Protein AF-A0A847EKY7-F1 (afdb_monomer_lite)

Sequence (239 aa):
MDIEEIVQKLENCELPEIEIERHRVWLRQALLDTGVLKRQPDVSFPESVRILYANVSDLMSRWLLSRQPVWKMALVGAFTLVVVVIAALMLPKYSTDSVYARAMNIVKNSPEIQAVTGNTTLKDIQVLVDDDNRVILRFTSGLNLFTAEINLESGRVLYVSTCPELTEEERQTAIDIAEADSRIMELFRDGATILRCRGGFDYATNKEIAVMVIEHNHNVWFVYIDLDNNSIPRISKLE

Structure (mmCIF, N/CA/C/O backbone):
data_AF-A0A847EKY7-F1
#
_entry.id   AF-A0A847EKY7-F1
#
loop_
_atom_site.group_PDB
_atom_site.id
_atom_site.type_symbol
_atom_site.label_atom_id
_atom_site.label_alt_id
_atom_site.label_comp_id
_atom_site.label_asym_id
_atom_site.label_entity_id
_atom_site.label_seq_id
_atom_site.pdbx_PDB_ins_code
_atom_site.Cartn_x
_atom_site.Cartn_y
_atom_site.Cartn_z
_atom_site.occupancy
_atom_site.B_iso_or_equiv
_atom_site.auth_seq_id
_atom_site.auth_comp_id
_atom_site.auth_asym_id
_atom_site.auth_atom_id
_atom_site.pdbx_PDB_model_num
ATOM 1 N N . MET A 1 1 ? 42.808 39.742 -14.801 1.00 47.62 1 MET A N 1
ATOM 2 C CA . MET A 1 1 ? 41.626 39.480 -13.963 1.00 47.62 1 MET A CA 1
ATOM 3 C C . MET A 1 1 ? 41.704 38.014 -13.617 1.00 47.62 1 MET A C 1
ATOM 5 O O . MET A 1 1 ? 41.722 37.209 -14.542 1.00 47.62 1 MET A O 1
ATOM 9 N N . ASP A 1 2 ? 41.953 37.718 -12.347 1.00 56.81 2 ASP A N 1
ATOM 10 C CA . ASP A 1 2 ? 42.306 36.376 -11.882 1.00 56.81 2 ASP A CA 1
ATOM 11 C C . ASP A 1 2 ? 41.042 35.523 -11.716 1.00 56.81 2 ASP A C 1
ATOM 13 O O . ASP A 1 2 ? 39.992 36.048 -11.342 1.00 56.81 2 ASP A O 1
ATOM 17 N N . ILE A 1 3 ? 41.108 34.231 -12.039 1.00 52.47 3 ILE A N 1
ATOM 18 C CA . ILE A 1 3 ? 39.915 33.362 -12.111 1.00 52.47 3 ILE A CA 1
ATOM 19 C C . ILE A 1 3 ? 39.259 33.221 -10.729 1.00 52.47 3 ILE A C 1
ATOM 21 O O . ILE A 1 3 ? 38.032 33.209 -10.625 1.00 52.47 3 ILE A O 1
ATOM 25 N N . GLU A 1 4 ? 40.060 33.213 -9.666 1.00 58.69 4 GLU A N 1
ATOM 26 C CA . GLU A 1 4 ? 39.583 33.151 -8.278 1.00 58.69 4 GLU A CA 1
ATOM 27 C C . GLU A 1 4 ? 38.774 34.392 -7.874 1.00 58.69 4 GLU A C 1
ATOM 29 O O . GLU A 1 4 ? 37.774 34.278 -7.167 1.00 58.69 4 GLU A O 1
ATOM 34 N N . GLU A 1 5 ? 39.115 35.567 -8.410 1.00 62.09 5 GLU A N 1
ATOM 35 C CA . GLU A 1 5 ? 38.373 36.804 -8.149 1.00 62.09 5 GLU A CA 1
ATOM 36 C C . GLU A 1 5 ? 36.979 36.789 -8.806 1.00 62.09 5 GLU A C 1
ATOM 38 O O . GLU A 1 5 ? 36.033 37.403 -8.307 1.00 62.09 5 GLU A O 1
ATOM 43 N N . ILE A 1 6 ? 36.836 36.076 -9.929 1.00 58.56 6 ILE A N 1
ATOM 44 C CA . ILE A 1 6 ? 35.569 35.935 -10.661 1.00 58.56 6 ILE A CA 1
ATOM 45 C C . ILE A 1 6 ? 34.641 34.954 -9.938 1.00 58.56 6 ILE A C 1
ATOM 47 O O . ILE A 1 6 ? 33.453 35.237 -9.791 1.00 58.56 6 ILE A O 1
ATOM 51 N N . VAL A 1 7 ? 35.178 33.835 -9.446 1.00 65.50 7 VAL A N 1
ATOM 52 C CA . VAL A 1 7 ? 34.403 32.822 -8.709 1.00 65.50 7 VAL A CA 1
ATOM 53 C C . VAL A 1 7 ? 33.850 33.405 -7.407 1.00 65.50 7 VAL A C 1
ATOM 55 O O . VAL A 1 7 ? 32.657 33.290 -7.138 1.00 65.50 7 VAL A O 1
ATOM 58 N N . GLN A 1 8 ? 34.668 34.151 -6.662 1.00 66.44 8 GLN A N 1
ATOM 59 C CA . GLN A 1 8 ? 34.252 34.736 -5.385 1.00 66.44 8 GLN A CA 1
ATOM 60 C C . GLN A 1 8 ? 33.210 35.865 -5.531 1.00 66.44 8 GLN A C 1
ATOM 62 O O . GLN A 1 8 ? 32.419 36.118 -4.618 1.00 66.44 8 GLN A O 1
ATOM 67 N N . LYS A 1 9 ? 33.182 36.547 -6.685 1.00 65.31 9 LYS A N 1
ATOM 68 C CA . LYS A 1 9 ? 32.148 37.542 -7.022 1.00 65.31 9 LYS A CA 1
ATOM 69 C C . LYS A 1 9 ? 30.831 36.901 -7.466 1.00 65.31 9 LYS A C 1
ATOM 71 O O . LYS A 1 9 ? 29.779 37.496 -7.245 1.00 65.31 9 LYS A O 1
ATOM 76 N N . LEU A 1 10 ? 30.885 35.708 -8.059 1.00 53.25 10 LEU A N 1
ATOM 77 C CA . LEU A 1 10 ? 29.700 34.947 -8.462 1.00 53.25 10 LEU A CA 1
ATOM 78 C C . LEU A 1 10 ? 29.003 34.283 -7.269 1.00 53.25 10 LEU A C 1
ATOM 80 O O . LEU A 1 10 ? 27.779 34.278 -7.228 1.00 53.25 10 LEU A O 1
ATOM 84 N N . GLU A 1 11 ? 29.753 33.788 -6.282 1.00 59.59 11 GLU A N 1
ATOM 85 C CA . GLU A 1 11 ? 29.173 33.148 -5.087 1.00 59.59 11 GLU A CA 1
ATOM 86 C C . GLU A 1 11 ? 28.447 34.127 -4.148 1.00 59.59 11 GLU A C 1
ATOM 88 O O . GLU A 1 11 ? 27.557 33.715 -3.412 1.00 59.59 11 GLU A O 1
ATOM 93 N N . ASN A 1 12 ? 28.781 35.422 -4.188 1.00 67.62 12 ASN A N 1
ATOM 94 C CA . ASN A 1 12 ? 28.187 36.445 -3.316 1.00 67.62 12 ASN A CA 1
ATOM 95 C C . ASN A 1 12 ? 27.050 37.260 -3.966 1.00 67.62 12 ASN A C 1
ATOM 97 O O . ASN A 1 12 ? 26.557 38.206 -3.353 1.00 67.62 12 ASN A O 1
ATOM 101 N N . CYS A 1 13 ? 26.637 36.942 -5.198 1.00 46.66 13 CYS A N 1
ATOM 102 C CA . CYS A 1 13 ? 25.498 37.605 -5.837 1.00 46.66 13 CYS A CA 1
ATOM 103 C C . CYS A 1 13 ? 24.209 36.805 -5.614 1.00 46.66 13 CYS A C 1
ATOM 105 O O . CYS A 1 13 ? 24.027 35.739 -6.198 1.00 46.66 13 CYS A O 1
ATOM 107 N N . GLU A 1 14 ? 23.276 37.351 -4.833 1.00 52.09 14 GLU A N 1
ATOM 108 C CA . GLU A 1 14 ? 21.889 36.878 -4.824 1.00 52.09 14 GLU A CA 1
ATOM 109 C C . GLU A 1 14 ? 21.217 37.276 -6.146 1.00 52.09 14 GLU A C 1
ATOM 111 O O . GLU A 1 14 ? 20.930 38.449 -6.395 1.00 52.09 14 GLU A O 1
ATOM 116 N N . LEU A 1 15 ? 21.012 36.300 -7.032 1.00 56.56 15 LEU A N 1
ATOM 117 C CA . LEU A 1 15 ? 20.357 36.510 -8.322 1.00 56.56 15 LEU A CA 1
ATOM 118 C C . LEU A 1 15 ? 18.830 36.497 -8.146 1.00 56.56 15 LEU A C 1
ATOM 120 O O . LEU A 1 15 ? 18.293 35.510 -7.636 1.00 56.56 15 LEU A O 1
ATOM 124 N N . PRO A 1 16 ? 18.100 37.537 -8.592 1.00 53.56 16 PRO A N 1
ATOM 125 C CA . PRO A 1 16 ? 16.646 37.515 -8.582 1.00 53.56 16 PRO A CA 1
ATOM 126 C C . PRO A 1 16 ? 16.134 36.430 -9.541 1.00 53.56 16 PRO A C 1
ATOM 128 O O . PRO A 1 16 ? 16.557 36.343 -10.693 1.00 53.56 16 PRO A O 1
ATOM 131 N N . GLU A 1 17 ? 15.186 35.621 -9.069 1.00 55.91 17 GLU A N 1
ATOM 132 C CA . GLU A 1 17 ? 14.630 34.419 -9.726 1.00 55.91 17 GLU A CA 1
ATOM 133 C C . GLU A 1 17 ? 14.209 34.643 -11.197 1.00 55.91 17 GLU A C 1
ATOM 135 O O . GLU A 1 17 ? 14.345 33.772 -12.058 1.00 55.91 17 GLU A O 1
ATOM 140 N N . ILE A 1 18 ? 13.808 35.877 -11.508 1.00 53.25 18 ILE A N 1
ATOM 141 C CA . ILE A 1 18 ? 13.347 36.344 -12.819 1.00 53.25 18 ILE A CA 1
ATOM 142 C C . ILE A 1 18 ? 14.477 36.329 -13.875 1.00 53.25 18 ILE A C 1
ATOM 144 O O . ILE A 1 18 ? 14.220 36.180 -15.074 1.00 53.25 18 ILE A O 1
ATOM 148 N N . GLU A 1 19 ? 15.746 36.445 -13.468 1.00 55.78 19 GLU A N 1
ATOM 149 C CA . GLU A 1 19 ? 16.892 36.369 -14.388 1.00 55.78 19 GLU A CA 1
ATOM 150 C C . GLU A 1 19 ? 17.287 34.926 -14.730 1.00 55.78 19 GLU A C 1
ATOM 152 O O . GLU A 1 19 ? 17.727 34.666 -15.856 1.00 55.78 19 GLU A O 1
ATOM 157 N N . ILE A 1 20 ? 17.041 33.968 -13.830 1.00 58.34 20 ILE A N 1
ATOM 158 C CA . ILE A 1 20 ? 17.350 32.543 -14.041 1.00 58.34 20 ILE A CA 1
ATOM 159 C C . ILE A 1 20 ? 16.442 31.950 -15.124 1.00 58.34 20 ILE A C 1
ATOM 161 O O . ILE A 1 20 ? 16.903 31.221 -16.010 1.00 58.34 20 ILE A O 1
ATOM 165 N N . GLU A 1 21 ? 15.157 32.298 -15.116 1.00 55.03 21 GLU A N 1
ATOM 166 C CA . GLU A 1 21 ? 14.214 31.837 -16.139 1.00 55.03 21 GLU A CA 1
ATOM 167 C C . GLU A 1 21 ? 14.496 32.450 -17.506 1.00 55.03 21 GLU A C 1
ATOM 169 O O . GLU A 1 21 ? 14.464 31.750 -18.524 1.00 55.03 21 GLU A O 1
ATOM 174 N N . ARG A 1 22 ? 14.887 33.726 -17.544 1.00 58.84 22 ARG A N 1
ATOM 175 C CA . ARG A 1 22 ? 15.262 34.390 -18.793 1.00 58.84 22 ARG A CA 1
ATOM 176 C C . ARG A 1 22 ? 16.531 33.783 -19.390 1.00 58.84 22 ARG A C 1
ATOM 178 O O . ARG A 1 22 ? 16.583 33.566 -20.601 1.00 58.84 22 ARG A O 1
ATOM 185 N N . HIS A 1 23 ? 17.509 33.430 -18.552 1.00 59.47 23 HIS A N 1
ATOM 186 C CA . HIS A 1 23 ? 18.698 32.692 -18.976 1.00 59.47 23 HIS A CA 1
ATOM 187 C C . HIS A 1 23 ? 18.371 31.279 -19.459 1.00 59.47 23 HIS A C 1
ATOM 189 O O . HIS A 1 23 ? 18.898 30.875 -20.489 1.00 59.47 23 HIS A O 1
ATOM 195 N N . ARG A 1 24 ? 17.456 30.544 -18.814 1.00 61.19 24 ARG A N 1
ATOM 196 C CA . ARG A 1 24 ? 17.028 29.213 -19.291 1.00 61.19 24 ARG A CA 1
ATOM 197 C C . ARG A 1 24 ? 16.350 29.262 -20.659 1.00 61.19 24 ARG A C 1
ATOM 199 O O . ARG A 1 24 ? 16.609 28.393 -21.493 1.00 61.19 24 ARG A O 1
ATOM 206 N N . VAL A 1 25 ? 15.518 30.273 -20.912 1.00 68.19 25 VAL A N 1
ATOM 207 C CA . VAL A 1 25 ? 14.878 30.471 -22.223 1.00 68.19 25 VAL A CA 1
ATOM 208 C C . VAL A 1 25 ? 15.922 30.817 -23.285 1.00 68.19 25 VAL A C 1
ATOM 210 O O . VAL A 1 25 ? 15.918 30.216 -24.357 1.00 68.19 25 VAL A O 1
ATOM 213 N N . TRP A 1 26 ? 16.866 31.710 -22.976 1.00 70.44 26 TRP A N 1
ATOM 214 C CA . TRP A 1 26 ? 17.961 32.050 -23.890 1.00 70.44 26 TRP A CA 1
ATOM 215 C C . TRP A 1 26 ? 18.899 30.871 -24.161 1.00 70.44 26 TRP A C 1
ATOM 217 O O . TRP A 1 26 ? 19.288 30.659 -25.306 1.00 70.44 26 TRP A O 1
ATOM 227 N N . LEU A 1 27 ? 19.204 30.055 -23.149 1.00 62.16 27 LEU A N 1
ATOM 228 C CA . LEU A 1 27 ? 20.041 28.865 -23.299 1.00 62.16 27 LEU A CA 1
ATOM 229 C C . LEU A 1 27 ? 19.343 27.801 -24.156 1.00 62.16 27 LEU A C 1
ATOM 231 O O . LEU A 1 27 ? 19.975 27.213 -25.027 1.00 62.16 27 LEU A O 1
ATOM 235 N N . ARG A 1 28 ? 18.030 27.588 -23.973 1.00 61.88 28 ARG A N 1
ATOM 236 C CA . ARG A 1 28 ? 17.233 26.708 -24.849 1.00 61.88 28 ARG A CA 1
ATOM 237 C C . ARG A 1 28 ? 17.217 27.208 -26.290 1.00 61.88 28 ARG A C 1
ATOM 239 O O . ARG A 1 28 ? 17.399 26.404 -27.199 1.00 61.88 28 ARG A O 1
ATOM 246 N N . GLN A 1 29 ? 17.044 28.511 -26.501 1.00 61.84 29 GLN A N 1
ATOM 247 C CA . GLN A 1 29 ? 17.036 29.095 -27.842 1.00 61.84 29 GLN A CA 1
ATOM 248 C C . GLN A 1 29 ? 18.418 28.987 -28.508 1.00 61.84 29 GLN A C 1
ATOM 250 O O . GLN A 1 29 ? 18.511 28.574 -29.659 1.00 61.84 29 GLN A O 1
ATOM 255 N N . ALA A 1 30 ? 19.498 29.254 -27.767 1.00 63.28 30 ALA A N 1
ATOM 256 C CA . ALA A 1 30 ? 20.870 29.116 -28.250 1.00 63.28 30 ALA A CA 1
ATOM 257 C C . ALA A 1 30 ? 21.248 27.651 -28.537 1.00 63.28 30 ALA A C 1
ATOM 259 O O . ALA A 1 30 ? 21.950 27.373 -29.506 1.00 63.28 30 ALA A O 1
ATOM 260 N 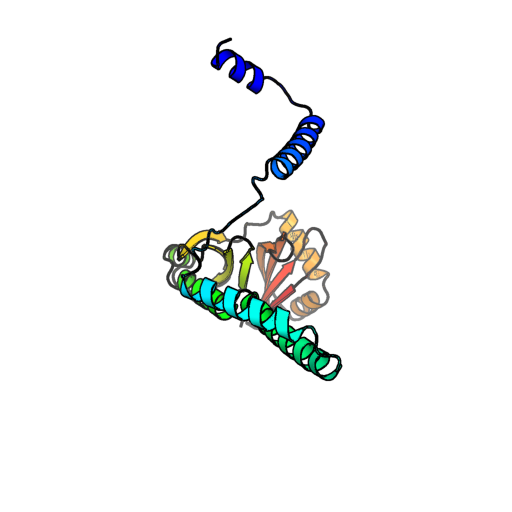N . LEU A 1 31 ? 20.754 26.691 -27.749 1.00 53.44 31 LEU A N 1
ATOM 261 C CA . LEU A 1 31 ? 20.954 25.256 -27.997 1.00 53.44 31 LEU A CA 1
ATOM 262 C C . LEU A 1 31 ? 20.170 24.749 -29.220 1.00 53.44 31 LEU A C 1
ATOM 264 O O . LEU A 1 31 ? 20.633 23.845 -29.917 1.00 53.44 31 LEU A O 1
ATOM 268 N N . LEU A 1 32 ? 19.012 25.347 -29.516 1.00 58.94 32 LEU A N 1
ATOM 269 C CA . LEU A 1 32 ? 18.252 25.075 -30.739 1.00 58.94 32 LEU A CA 1
ATOM 270 C C . LEU A 1 32 ? 18.922 25.690 -31.981 1.00 58.94 32 LEU A C 1
ATOM 272 O O . LEU A 1 32 ? 18.980 25.032 -33.021 1.00 58.94 32 LEU A O 1
ATOM 276 N N . ASP A 1 33 ? 19.491 26.894 -31.863 1.00 58.78 33 ASP A N 1
ATOM 277 C CA . ASP A 1 33 ? 20.166 27.598 -32.966 1.00 58.78 33 ASP A CA 1
ATOM 278 C C . ASP A 1 33 ? 21.576 27.067 -33.270 1.00 58.78 33 ASP A C 1
ATOM 280 O O . ASP A 1 33 ? 21.997 27.054 -34.426 1.00 58.78 33 ASP A O 1
ATOM 284 N N . THR A 1 34 ? 22.303 26.563 -32.268 1.00 56.09 34 THR A N 1
ATOM 285 C CA . THR A 1 34 ? 23.649 25.977 -32.456 1.00 56.09 34 THR A CA 1
ATOM 286 C C . THR A 1 34 ? 23.630 24.616 -33.152 1.00 56.09 34 THR A C 1
ATOM 288 O O . THR A 1 34 ? 24.685 24.054 -33.438 1.00 56.09 34 THR A O 1
ATOM 291 N N . GLY A 1 35 ? 22.448 24.068 -33.458 1.00 44.31 35 GLY A N 1
ATOM 292 C CA . GLY A 1 35 ? 22.326 22.804 -34.179 1.00 44.31 35 GLY A CA 1
ATOM 293 C C . GLY A 1 35 ? 22.827 21.592 -33.391 1.00 44.31 35 GLY A C 1
ATOM 294 O O . GLY A 1 35 ? 22.960 20.522 -33.972 1.00 44.31 35 GLY A O 1
ATOM 295 N N . VAL A 1 36 ? 23.046 21.718 -32.076 1.00 46.56 36 VAL A N 1
ATOM 296 C CA . VAL A 1 36 ? 23.454 20.610 -31.189 1.00 46.56 36 VAL A CA 1
ATOM 297 C C . VAL A 1 36 ? 22.344 19.548 -31.068 1.00 46.56 36 VAL A C 1
ATOM 299 O O . VAL A 1 36 ? 22.619 18.386 -30.792 1.00 46.56 36 VAL A O 1
ATOM 302 N N . LEU A 1 37 ? 21.096 19.903 -31.399 1.00 45.44 37 LEU A N 1
ATOM 303 C CA . LEU A 1 37 ? 19.972 18.972 -31.598 1.00 45.44 37 LEU A CA 1
ATOM 304 C C . LEU A 1 37 ? 19.777 18.525 -33.064 1.00 45.44 37 LEU A C 1
ATOM 306 O O . LEU A 1 37 ? 18.763 17.914 -33.406 1.00 45.44 37 LEU A O 1
ATOM 310 N N . LYS A 1 38 ? 20.734 18.806 -33.957 1.00 36.72 38 LYS A N 1
ATOM 311 C CA . LYS A 1 38 ? 20.670 18.475 -35.386 1.00 36.72 38 LYS A CA 1
ATOM 312 C C . LYS A 1 38 ? 21.731 17.422 -35.749 1.00 36.72 38 LYS A C 1
ATOM 314 O O . LYS A 1 38 ? 22.847 17.765 -36.117 1.00 36.72 38 LYS A O 1
ATOM 319 N N . ARG A 1 39 ? 21.267 16.157 -35.784 1.00 35.53 39 ARG A N 1
ATOM 320 C CA . ARG A 1 39 ? 21.883 14.925 -36.356 1.00 35.53 39 ARG A CA 1
ATOM 321 C C . ARG A 1 39 ? 23.027 14.301 -35.533 1.00 35.53 39 ARG A C 1
ATOM 323 O O . ARG A 1 39 ? 23.844 15.016 -34.991 1.00 35.53 39 ARG A O 1
ATOM 330 N N . GLN A 1 40 ? 23.173 12.976 -35.424 1.00 35.47 40 GLN A N 1
ATOM 331 C CA . GLN A 1 40 ? 22.769 11.857 -36.298 1.00 35.47 40 GLN A CA 1
ATOM 332 C C . GLN A 1 40 ? 23.008 10.518 -35.554 1.00 35.47 40 GLN A C 1
ATOM 334 O O . GLN A 1 40 ? 23.776 10.502 -34.595 1.00 35.47 40 GLN A O 1
ATOM 339 N N . PRO A 1 41 ? 22.573 9.370 -36.097 1.00 30.81 41 PRO A N 1
ATOM 340 C CA . PRO A 1 41 ? 23.503 8.272 -36.274 1.00 30.81 41 PRO A CA 1
ATOM 341 C C . PRO A 1 41 ? 23.946 8.278 -37.732 1.00 30.81 41 PRO A C 1
ATOM 343 O O . PRO A 1 41 ? 23.134 8.156 -38.653 1.00 30.81 41 PRO A O 1
ATOM 346 N N . ASP A 1 42 ? 25.248 8.457 -37.923 1.00 36.28 42 ASP A N 1
ATOM 347 C CA . ASP A 1 42 ? 25.946 8.079 -39.141 1.00 36.28 42 ASP A CA 1
ATOM 348 C C . ASP A 1 42 ? 25.898 6.548 -39.212 1.00 36.28 42 ASP A C 1
ATOM 350 O O . ASP A 1 42 ? 26.758 5.833 -38.702 1.00 36.28 42 ASP A O 1
ATOM 354 N N . VAL A 1 43 ? 24.787 6.027 -39.732 1.00 35.06 43 VAL A N 1
ATOM 355 C CA . VAL A 1 43 ? 24.715 4.628 -40.125 1.00 35.06 43 VAL A CA 1
ATOM 356 C C . VAL A 1 43 ? 25.466 4.574 -41.440 1.00 35.06 43 VAL A C 1
ATOM 358 O O . VAL A 1 43 ? 24.960 5.028 -42.470 1.00 35.06 43 VAL A O 1
ATOM 361 N N . SER A 1 44 ? 26.683 4.040 -41.399 1.00 39.19 44 SER A N 1
ATOM 362 C CA . SER A 1 44 ? 27.367 3.552 -42.585 1.00 39.19 44 SER A CA 1
ATOM 363 C C . SER A 1 44 ? 26.435 2.550 -43.261 1.00 39.19 44 SER A C 1
ATOM 365 O O . SER A 1 44 ? 26.338 1.382 -42.891 1.00 39.19 44 SER A O 1
ATOM 367 N N . PHE A 1 45 ? 25.649 3.038 -44.219 1.00 37.75 45 PHE A N 1
ATOM 368 C CA . PHE A 1 45 ? 24.793 2.180 -45.010 1.00 37.75 45 PHE A CA 1
ATOM 369 C C . PHE A 1 45 ? 25.717 1.210 -45.744 1.00 37.75 45 PHE A C 1
ATOM 371 O O . PHE A 1 45 ? 26.594 1.672 -46.483 1.00 37.75 45 PHE A O 1
ATOM 378 N N . PRO A 1 46 ? 25.558 -0.111 -45.547 1.00 46.66 46 PRO A N 1
ATOM 379 C CA . PRO A 1 46 ? 26.354 -1.069 -46.284 1.00 46.66 46 PRO A CA 1
ATOM 380 C C . PRO A 1 46 ? 26.166 -0.802 -47.779 1.00 46.66 46 PRO A C 1
ATOM 382 O O . PRO A 1 46 ? 25.084 -0.405 -48.219 1.00 46.66 46 PRO A O 1
ATOM 385 N N . GLU A 1 47 ? 27.225 -0.977 -48.564 1.00 48.12 47 GLU A N 1
ATOM 386 C CA . GLU A 1 47 ? 27.274 -0.626 -49.992 1.00 48.12 47 GLU A CA 1
ATOM 387 C C . GLU A 1 47 ? 26.106 -1.251 -50.789 1.00 48.12 47 GLU A C 1
ATOM 389 O O . GLU A 1 47 ? 25.578 -0.656 -51.728 1.00 48.12 47 GLU A O 1
ATOM 394 N N . SER A 1 48 ? 25.587 -2.382 -50.303 1.00 49.28 48 SER A N 1
ATOM 395 C CA . SER A 1 48 ? 24.371 -3.053 -50.771 1.00 49.28 48 SER A CA 1
ATOM 396 C C . SER A 1 48 ? 23.084 -2.213 -50.674 1.00 49.28 48 SER A C 1
ATOM 398 O O . SER A 1 48 ? 22.241 -2.294 -51.567 1.00 49.28 48 SER A O 1
ATOM 400 N N . VAL A 1 49 ? 22.919 -1.366 -49.652 1.00 45.50 49 VAL A N 1
ATOM 401 C CA . VAL A 1 49 ? 21.726 -0.513 -49.465 1.00 45.50 49 VAL A CA 1
ATOM 402 C C . VAL A 1 49 ? 21.782 0.733 -50.354 1.00 45.50 49 VAL A C 1
ATOM 404 O O . VAL A 1 49 ? 20.748 1.185 -50.846 1.00 45.50 49 VAL A O 1
ATOM 407 N N . ARG A 1 50 ? 22.985 1.247 -50.647 1.00 47.31 50 ARG A N 1
ATOM 408 C CA . ARG A 1 50 ? 23.186 2.334 -51.624 1.00 47.31 50 ARG A CA 1
ATOM 409 C C . ARG A 1 50 ? 22.845 1.889 -53.049 1.00 47.31 50 ARG A C 1
ATOM 411 O O . ARG A 1 50 ? 22.193 2.638 -53.774 1.00 47.31 50 ARG A O 1
ATOM 418 N N . ILE A 1 51 ? 23.216 0.661 -53.420 1.00 48.03 51 ILE A N 1
ATOM 419 C CA . ILE A 1 51 ? 22.896 0.070 -54.731 1.00 48.03 51 ILE A CA 1
ATOM 420 C C . ILE A 1 51 ? 21.386 -0.213 -54.853 1.00 48.03 51 ILE A C 1
ATOM 422 O O . ILE A 1 51 ? 20.798 0.009 -55.911 1.00 48.03 51 ILE A O 1
ATOM 426 N N . LEU A 1 52 ? 20.720 -0.606 -53.759 1.00 46.50 52 LEU A N 1
ATOM 427 C CA . LEU A 1 52 ? 19.257 -0.734 -53.710 1.00 46.50 52 LEU A CA 1
ATOM 428 C C . LEU A 1 52 ? 18.545 0.618 -53.879 1.00 46.50 52 LEU A C 1
ATOM 430 O O . LEU A 1 52 ? 17.579 0.703 -54.632 1.00 46.50 52 LEU A O 1
ATOM 434 N N . TYR A 1 53 ? 19.037 1.687 -53.250 1.00 48.03 53 TYR A N 1
ATOM 435 C CA . TYR A 1 53 ? 18.432 3.020 -53.367 1.00 48.03 53 TYR A CA 1
ATOM 436 C C . TYR A 1 53 ? 18.593 3.644 -54.761 1.00 48.03 53 TYR A C 1
ATOM 438 O O . TYR A 1 53 ? 17.659 4.274 -55.257 1.00 48.03 53 TYR A O 1
ATOM 446 N N . ALA A 1 54 ? 19.746 3.453 -55.410 1.00 51.94 54 ALA A N 1
ATOM 447 C CA . ALA A 1 54 ? 19.994 3.966 -56.758 1.00 51.94 54 ALA A CA 1
ATOM 448 C C . ALA A 1 54 ? 19.159 3.234 -57.826 1.00 51.94 54 ALA A C 1
ATOM 450 O O . ALA A 1 54 ? 18.611 3.869 -58.723 1.00 51.94 54 ALA A O 1
ATOM 451 N N . ASN A 1 55 ? 18.986 1.915 -57.692 1.00 51.50 55 ASN A N 1
ATOM 452 C CA . ASN A 1 55 ? 18.167 1.140 -58.628 1.00 51.50 55 ASN A CA 1
ATOM 453 C C . ASN A 1 55 ? 16.663 1.409 -58.462 1.00 51.50 55 ASN A C 1
ATOM 455 O O . ASN A 1 55 ? 15.920 1.363 -59.439 1.00 51.50 55 ASN A O 1
ATOM 459 N N . VAL A 1 56 ? 16.198 1.715 -57.246 1.00 51.44 56 VAL A N 1
ATOM 460 C CA . VAL A 1 56 ? 14.781 2.012 -56.974 1.00 51.44 56 VAL A CA 1
ATOM 461 C C . VAL A 1 56 ? 14.394 3.425 -57.424 1.00 51.44 56 VAL A C 1
ATOM 463 O O . VAL A 1 56 ? 13.281 3.619 -57.915 1.00 51.44 56 VAL A O 1
ATOM 466 N N . SER A 1 57 ? 15.292 4.409 -57.317 1.00 52.91 57 SER A N 1
ATOM 467 C CA . SER A 1 57 ? 15.005 5.778 -57.770 1.00 52.91 57 SER A CA 1
ATOM 468 C C . SER A 1 57 ? 14.966 5.897 -59.298 1.00 52.91 57 SER A C 1
ATOM 470 O O . SER A 1 57 ? 14.100 6.599 -59.825 1.00 52.91 57 SER A O 1
ATOM 472 N N . ASP A 1 58 ? 15.821 5.156 -60.010 1.00 53.22 58 ASP A N 1
ATOM 473 C CA . ASP A 1 58 ? 15.836 5.130 -61.479 1.00 53.22 58 ASP A CA 1
ATOM 474 C C . ASP A 1 58 ? 14.653 4.334 -62.065 1.00 53.22 58 ASP A C 1
ATOM 476 O O . ASP A 1 58 ? 14.089 4.686 -63.104 1.00 53.22 58 ASP A O 1
ATOM 480 N N . LEU A 1 59 ? 14.178 3.310 -61.342 1.00 53.38 59 LEU A N 1
ATOM 481 C CA . LEU A 1 59 ? 12.913 2.648 -61.667 1.00 53.38 59 LEU A CA 1
ATOM 482 C C . LEU A 1 59 ? 11.710 3.566 -61.421 1.00 53.38 59 LEU A C 1
ATOM 484 O O . LEU A 1 59 ? 10.802 3.590 -62.247 1.00 53.38 59 LEU A O 1
ATOM 488 N N . MET A 1 60 ? 11.699 4.348 -60.335 1.00 50.78 60 MET A N 1
ATOM 489 C CA . MET A 1 60 ? 10.595 5.267 -60.032 1.00 50.78 60 MET A CA 1
ATOM 490 C C . MET A 1 60 ? 10.499 6.441 -61.015 1.00 50.78 60 MET A C 1
ATOM 492 O O . MET A 1 60 ? 9.389 6.825 -61.390 1.00 50.78 60 MET A O 1
ATOM 496 N N . SER A 1 61 ? 11.624 6.984 -61.486 1.00 54.62 61 SER A N 1
ATOM 497 C CA . SER A 1 61 ? 11.635 8.118 -62.422 1.00 54.62 61 SER A CA 1
ATOM 498 C C . SER A 1 61 ? 11.068 7.747 -63.802 1.00 54.62 61 SER A C 1
ATOM 500 O O . SER A 1 61 ? 10.320 8.528 -64.392 1.00 54.62 61 SER A O 1
ATOM 502 N N . ARG A 1 62 ? 11.329 6.523 -64.286 1.00 55.66 62 ARG A N 1
ATOM 503 C CA . ARG A 1 62 ? 10.749 5.994 -65.536 1.00 55.66 62 ARG A CA 1
ATOM 504 C C . ARG A 1 62 ? 9.271 5.604 -65.414 1.00 55.66 62 ARG A C 1
ATOM 506 O O . ARG A 1 62 ? 8.556 5.625 -66.414 1.00 55.66 62 ARG A O 1
ATOM 513 N N . TRP A 1 63 ? 8.792 5.272 -64.215 1.00 49.25 63 TRP A N 1
ATOM 514 C CA . TRP A 1 63 ? 7.424 4.778 -63.983 1.00 49.25 63 TRP A CA 1
ATOM 515 C C . TRP A 1 63 ? 6.373 5.885 -63.781 1.00 49.25 63 TRP A C 1
ATOM 517 O O . TRP A 1 63 ? 5.189 5.681 -64.066 1.00 49.25 63 TRP A O 1
ATOM 527 N N . LEU A 1 64 ? 6.801 7.078 -63.353 1.00 49.47 64 LEU A N 1
ATOM 528 C CA . LEU A 1 64 ? 5.941 8.238 -63.061 1.00 49.47 64 LEU A CA 1
ATOM 529 C C . LEU A 1 64 ? 5.301 8.902 -64.299 1.00 49.47 64 LEU A C 1
ATOM 531 O O . LEU A 1 64 ? 4.511 9.834 -64.153 1.00 49.47 64 LEU A O 1
ATOM 535 N N . LEU A 1 65 ? 5.586 8.413 -65.512 1.00 50.88 65 LEU A N 1
ATOM 536 C CA . LEU A 1 65 ? 5.000 8.910 -66.765 1.00 50.88 65 LEU A CA 1
ATOM 537 C C . LEU A 1 65 ? 3.793 8.090 -67.266 1.00 50.88 65 LEU A C 1
ATOM 539 O O . LEU A 1 65 ? 3.227 8.418 -68.311 1.00 50.88 65 LEU A O 1
ATOM 543 N N . SER A 1 66 ? 3.355 7.047 -66.547 1.00 52.34 66 SER A N 1
ATOM 544 C CA . SER A 1 66 ? 2.197 6.241 -66.967 1.00 52.34 66 SER A CA 1
ATOM 545 C C . SER A 1 66 ? 0.858 6.806 -66.455 1.00 52.34 66 SER A C 1
ATOM 547 O O . SER A 1 66 ? 0.660 7.110 -65.280 1.00 52.34 66 SER A O 1
ATOM 549 N N . ARG A 1 67 ? -0.087 6.979 -67.386 1.00 54.06 67 ARG A N 1
ATOM 550 C CA . ARG A 1 67 ? -1.296 7.817 -67.265 1.00 54.06 67 ARG A CA 1
ATOM 551 C C . ARG A 1 67 ? -2.528 7.130 -66.649 1.00 54.06 67 ARG A C 1
ATOM 553 O O . ARG A 1 67 ? -3.616 7.690 -66.745 1.00 54.06 67 ARG A O 1
ATOM 560 N N . GLN A 1 68 ? -2.412 5.937 -66.059 1.00 56.84 68 GLN A N 1
ATOM 561 C CA . GLN A 1 68 ? -3.583 5.195 -65.555 1.00 56.84 68 GLN A CA 1
ATOM 562 C C . GLN A 1 68 ? -3.645 5.125 -64.018 1.00 56.84 68 GLN A C 1
ATOM 564 O O . GLN A 1 68 ? -2.615 4.925 -63.394 1.00 56.84 68 GLN A O 1
ATOM 569 N N . PRO A 1 69 ? -4.825 5.279 -63.380 1.00 55.78 69 PRO A N 1
ATOM 570 C CA . PRO A 1 69 ? -4.958 5.616 -61.953 1.00 55.78 69 PRO A CA 1
ATOM 571 C C . PRO A 1 69 ? -4.972 4.422 -60.980 1.00 55.78 69 PRO A C 1
ATOM 573 O O . PRO A 1 69 ? -5.097 4.622 -59.773 1.00 55.78 69 PRO A O 1
ATOM 576 N N . VAL A 1 70 ? -4.846 3.185 -61.466 1.00 58.19 70 VAL A N 1
ATOM 577 C CA . VAL A 1 70 ? -5.05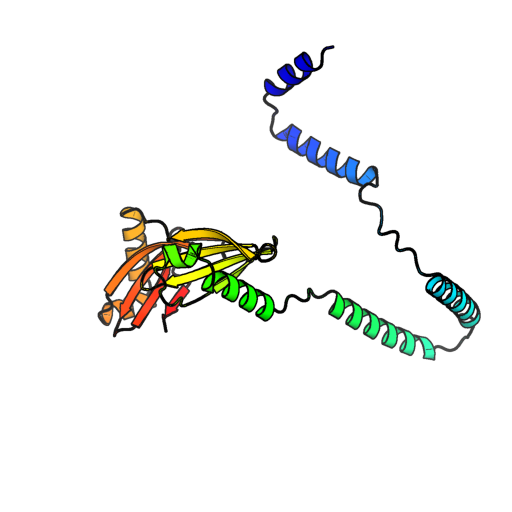7 1.967 -60.656 1.00 58.19 70 VAL A CA 1
ATOM 578 C C . VAL A 1 70 ? -3.946 1.700 -59.628 1.00 58.19 70 VAL A C 1
ATOM 580 O O . VAL A 1 70 ? -4.198 1.097 -58.589 1.00 58.19 70 VAL A O 1
ATOM 583 N N . TRP A 1 71 ? -2.729 2.202 -59.856 1.00 52.81 71 TRP A N 1
ATOM 584 C CA . TRP A 1 71 ? -1.574 1.964 -58.975 1.00 52.81 71 TRP A CA 1
ATOM 585 C C . TRP A 1 71 ? -1.588 2.800 -57.686 1.00 52.81 71 TRP A C 1
ATOM 587 O O . TRP A 1 71 ? -0.949 2.420 -56.704 1.00 52.81 71 TRP A O 1
ATOM 597 N N . LYS A 1 72 ? -2.358 3.897 -57.638 1.00 54.47 72 LYS A N 1
ATOM 598 C CA . LYS A 1 72 ? -2.470 4.737 -56.432 1.00 54.47 72 LYS A CA 1
ATOM 599 C C . LYS A 1 72 ? -3.102 3.980 -55.261 1.00 54.47 72 LYS A C 1
ATOM 601 O O . LYS A 1 72 ? -2.667 4.151 -54.130 1.00 54.47 72 LYS A O 1
ATOM 606 N N . MET A 1 73 ? -4.064 3.095 -55.534 1.00 56.91 73 MET A N 1
ATOM 607 C CA . MET A 1 73 ? -4.711 2.281 -54.495 1.00 56.91 73 MET A CA 1
ATOM 608 C C . MET A 1 73 ? -3.764 1.215 -53.925 1.00 56.91 73 MET A C 1
ATOM 610 O O . MET A 1 73 ? -3.757 0.981 -52.719 1.00 56.91 73 MET A O 1
ATOM 614 N N . ALA A 1 74 ? -2.914 0.619 -54.767 1.00 60.41 74 ALA A N 1
ATOM 615 C CA . ALA A 1 74 ? -1.930 -0.372 -54.331 1.00 60.41 74 ALA A CA 1
ATOM 616 C C . ALA A 1 74 ? -0.815 0.252 -53.471 1.00 60.41 74 ALA A C 1
ATOM 618 O O . ALA A 1 74 ? -0.417 -0.328 -52.462 1.00 60.41 74 ALA A O 1
ATOM 619 N N . LEU A 1 75 ? -0.351 1.458 -53.827 1.00 60.81 75 LEU A N 1
ATOM 620 C CA . LEU A 1 75 ? 0.646 2.187 -53.036 1.00 60.81 75 LEU A CA 1
ATOM 621 C C . LEU A 1 75 ? 0.117 2.600 -51.664 1.00 60.81 75 LEU A C 1
ATOM 623 O O . LEU A 1 75 ? 0.839 2.454 -50.684 1.00 60.81 75 LEU A O 1
ATOM 627 N N . VAL A 1 76 ? -1.133 3.070 -51.577 1.00 63.00 76 VAL A N 1
ATOM 628 C CA . VAL A 1 76 ? -1.744 3.429 -50.288 1.00 63.00 76 VAL A CA 1
ATOM 629 C C . VAL A 1 76 ? -1.845 2.199 -49.384 1.00 63.00 76 VAL A C 1
ATOM 631 O O . VAL A 1 76 ? -1.423 2.269 -48.235 1.00 63.00 76 VAL A O 1
ATOM 634 N N . GLY A 1 77 ? -2.287 1.051 -49.914 1.00 62.38 77 GLY A N 1
ATOM 635 C CA . GLY A 1 77 ? -2.353 -0.198 -49.147 1.00 62.38 77 GLY A CA 1
ATOM 636 C C . GLY A 1 77 ? -0.990 -0.672 -48.627 1.00 62.38 77 GLY A C 1
ATOM 637 O O . GLY A 1 77 ? -0.870 -1.049 -47.461 1.00 62.38 77 GLY A O 1
ATOM 638 N N . ALA A 1 78 ? 0.056 -0.597 -49.456 1.00 67.94 78 ALA A N 1
ATOM 639 C CA . ALA A 1 78 ? 1.412 -0.963 -49.046 1.00 67.94 78 ALA A CA 1
ATOM 640 C C . ALA A 1 78 ? 1.974 -0.008 -47.977 1.00 67.94 78 ALA A C 1
ATOM 642 O O . ALA A 1 78 ? 2.598 -0.457 -47.015 1.00 67.94 78 ALA A O 1
ATOM 643 N N . PHE A 1 79 ? 1.714 1.298 -48.102 1.00 68.69 79 PHE A N 1
ATOM 644 C CA . PHE A 1 79 ? 2.182 2.292 -47.136 1.00 68.69 79 PHE A CA 1
ATOM 645 C C . PHE A 1 79 ? 1.522 2.116 -45.764 1.00 68.69 79 PHE A C 1
ATOM 647 O O . PHE A 1 79 ? 2.205 2.192 -44.745 1.00 68.69 79 PHE A O 1
ATOM 654 N N . THR A 1 80 ? 0.220 1.814 -45.718 1.00 67.38 80 THR A N 1
ATOM 655 C CA . THR A 1 80 ? -0.483 1.536 -44.456 1.00 67.38 80 THR A CA 1
ATOM 656 C C . THR A 1 80 ? 0.116 0.330 -43.734 1.00 67.38 80 THR A C 1
ATOM 658 O O . THR A 1 80 ? 0.331 0.385 -42.527 1.00 67.38 80 THR A O 1
ATOM 661 N N . LEU A 1 81 ? 0.458 -0.735 -44.463 1.00 65.75 81 LEU A N 1
ATOM 662 C CA . LEU A 1 81 ? 1.039 -1.950 -43.886 1.00 65.75 81 LEU A CA 1
ATOM 663 C C . LEU A 1 81 ? 2.440 -1.690 -43.308 1.00 65.75 81 LEU A C 1
ATOM 665 O O . LEU A 1 81 ? 2.752 -2.138 -42.208 1.00 65.75 81 LEU A O 1
ATOM 669 N N . VAL A 1 82 ? 3.254 -0.887 -43.999 1.00 75.62 82 VAL A N 1
ATOM 670 C CA . VAL A 1 82 ? 4.574 -0.457 -43.511 1.00 75.62 82 VAL A CA 1
ATOM 671 C C . VAL A 1 82 ? 4.452 0.420 -42.263 1.00 75.62 82 VAL A C 1
ATOM 673 O O . VAL A 1 82 ? 5.185 0.200 -41.303 1.00 75.62 82 VAL A O 1
ATOM 676 N N . VAL A 1 83 ? 3.507 1.364 -42.226 1.00 71.88 83 VAL A N 1
ATOM 677 C CA . VAL A 1 83 ? 3.269 2.204 -41.039 1.00 71.88 83 VAL A CA 1
ATOM 678 C C . VAL A 1 83 ? 2.797 1.366 -39.850 1.00 71.88 83 VAL A C 1
ATOM 680 O O . VAL A 1 83 ? 3.281 1.587 -38.747 1.00 71.88 83 VAL A O 1
ATOM 683 N N . VAL A 1 84 ? 1.931 0.367 -40.056 1.00 69.00 84 VAL A N 1
ATOM 684 C CA . VAL A 1 84 ? 1.494 -0.552 -38.988 1.00 69.00 84 VAL A CA 1
ATOM 685 C C . VAL A 1 84 ? 2.661 -1.389 -38.461 1.00 69.00 84 VAL A C 1
ATOM 687 O O . VAL A 1 84 ? 2.791 -1.547 -37.252 1.00 69.00 84 VAL A O 1
ATOM 690 N N . VAL A 1 85 ? 3.544 -1.882 -39.333 1.00 69.31 85 VAL A N 1
ATOM 691 C CA . VAL A 1 85 ? 4.727 -2.654 -38.917 1.00 69.31 85 VAL A CA 1
ATOM 692 C C . VAL A 1 85 ? 5.740 -1.772 -38.184 1.00 69.31 85 VAL A C 1
ATOM 694 O O . VAL A 1 85 ? 6.253 -2.178 -37.146 1.00 69.31 85 VAL A O 1
ATOM 697 N N . ILE A 1 86 ? 5.999 -0.551 -38.662 1.00 67.00 86 ILE A N 1
ATOM 698 C CA . ILE A 1 86 ? 6.882 0.403 -37.975 1.00 67.00 86 ILE A CA 1
ATOM 699 C C . ILE A 1 86 ? 6.275 0.814 -36.629 1.00 67.00 86 ILE A C 1
ATOM 701 O O . ILE A 1 86 ? 6.986 0.821 -35.632 1.00 67.00 86 ILE A O 1
ATOM 705 N N . ALA A 1 87 ? 4.971 1.089 -36.564 1.00 59.81 87 ALA A N 1
ATOM 706 C CA . ALA A 1 87 ? 4.282 1.400 -35.314 1.00 59.81 87 ALA A CA 1
ATOM 707 C C . ALA A 1 87 ? 4.333 0.221 -34.330 1.00 59.81 87 ALA A C 1
ATOM 709 O O . ALA A 1 87 ? 4.650 0.422 -33.164 1.00 59.81 87 ALA A O 1
ATOM 710 N N . ALA A 1 88 ? 4.122 -1.014 -34.798 1.00 55.53 88 ALA A N 1
ATOM 711 C CA . ALA A 1 88 ? 4.244 -2.217 -33.974 1.00 55.53 88 ALA A CA 1
ATOM 712 C C . ALA A 1 88 ? 5.680 -2.460 -33.475 1.00 55.53 88 ALA A C 1
ATOM 714 O O . ALA A 1 88 ? 5.867 -2.998 -32.388 1.00 55.53 88 ALA A O 1
ATOM 715 N N . LEU A 1 89 ? 6.694 -2.055 -34.244 1.00 55.31 89 LEU A N 1
ATOM 716 C CA . LEU A 1 89 ? 8.104 -2.121 -33.845 1.00 55.31 89 LEU A CA 1
ATOM 717 C C . LEU A 1 89 ? 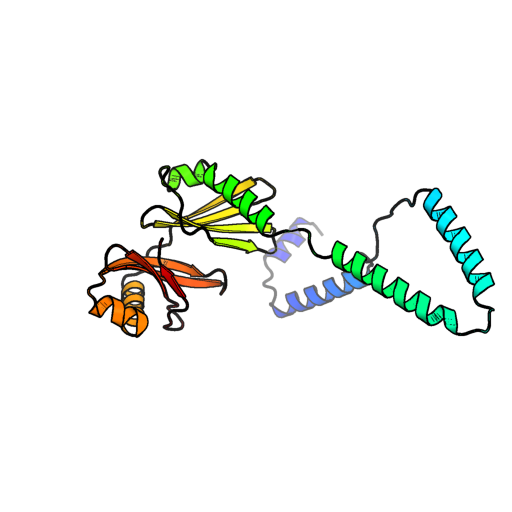8.530 -0.965 -32.924 1.00 55.31 89 LEU A C 1
ATOM 719 O O . LEU A 1 89 ? 9.513 -1.117 -32.202 1.00 55.31 89 LEU A O 1
ATOM 723 N N . MET A 1 90 ? 7.808 0.159 -32.952 1.00 51.97 90 MET A N 1
ATOM 724 C CA . MET A 1 90 ? 8.028 1.337 -32.103 1.00 51.97 90 MET A CA 1
ATOM 725 C C . MET A 1 90 ? 7.222 1.304 -30.796 1.00 51.97 90 MET A C 1
ATOM 727 O O . MET A 1 90 ? 7.486 2.114 -29.910 1.00 51.97 90 MET A O 1
ATOM 731 N N . LEU A 1 91 ? 6.267 0.378 -30.642 1.00 49.66 91 LEU A N 1
ATOM 732 C CA . LEU A 1 91 ? 5.698 0.074 -29.330 1.00 49.66 91 LEU A CA 1
ATOM 733 C C . LEU A 1 91 ? 6.821 -0.507 -28.451 1.00 49.66 91 LEU A C 1
ATOM 735 O O . LEU A 1 91 ? 7.432 -1.507 -28.848 1.00 49.66 91 LEU A O 1
ATOM 739 N N . PRO A 1 92 ? 7.130 0.090 -27.284 1.00 47.62 92 PRO A N 1
ATOM 740 C CA . PRO A 1 92 ? 8.175 -0.417 -26.407 1.00 47.62 92 PRO A CA 1
ATOM 741 C C . PRO A 1 92 ? 7.903 -1.888 -26.086 1.00 47.62 92 PRO A C 1
ATOM 743 O O . PRO A 1 92 ? 6.844 -2.236 -25.567 1.00 47.62 92 PRO A O 1
ATOM 746 N N . LYS A 1 93 ? 8.862 -2.767 -26.398 1.00 45.81 93 LYS A N 1
ATOM 747 C CA . LYS A 1 93 ? 8.827 -4.207 -26.089 1.00 45.81 93 LYS A CA 1
ATOM 748 C C . LYS A 1 93 ? 8.991 -4.487 -24.588 1.00 45.81 93 LYS A C 1
ATOM 750 O O . LYS A 1 93 ? 9.728 -5.388 -24.202 1.00 45.81 93 LYS A O 1
ATOM 755 N N . TYR A 1 94 ? 8.312 -3.742 -23.732 1.00 47.59 94 TYR A N 1
ATOM 756 C CA . TYR A 1 94 ? 8.188 -4.077 -22.324 1.00 47.59 94 TYR A CA 1
ATOM 757 C C . TYR A 1 94 ? 6.832 -4.736 -22.152 1.00 47.59 94 TYR A C 1
ATOM 759 O O . TYR A 1 94 ? 5.855 -4.116 -21.751 1.00 47.59 94 TYR A O 1
ATOM 767 N N . SER A 1 95 ? 6.764 -6.020 -22.509 1.00 55.03 95 SER A N 1
ATOM 768 C CA . SER A 1 95 ? 5.715 -6.866 -21.947 1.00 55.03 95 SER A CA 1
ATOM 769 C C . SER A 1 95 ? 5.841 -6.723 -20.431 1.00 55.03 95 SER A C 1
ATOM 771 O O . SER A 1 95 ? 6.890 -7.046 -19.862 1.00 55.03 95 SER A O 1
ATOM 773 N N . THR A 1 96 ? 4.809 -6.169 -19.801 1.00 55.91 96 THR A N 1
ATOM 774 C CA . THR A 1 96 ? 4.725 -5.923 -18.357 1.00 55.91 96 THR A CA 1
ATOM 775 C C . THR A 1 96 ? 5.034 -7.196 -17.565 1.00 55.91 96 THR A C 1
ATOM 777 O O . THR A 1 96 ? 5.642 -7.130 -16.500 1.00 55.91 96 THR A O 1
ATOM 780 N N . ASP A 1 97 ? 4.743 -8.364 -18.148 1.00 61.91 97 ASP A N 1
ATOM 781 C CA . ASP A 1 97 ? 5.069 -9.683 -17.602 1.00 61.91 97 ASP A CA 1
ATOM 782 C C . ASP A 1 97 ? 6.579 -9.911 -17.445 1.00 61.91 97 ASP A C 1
ATOM 784 O O . ASP A 1 97 ? 7.020 -10.491 -16.453 1.00 61.91 97 ASP A O 1
ATOM 788 N N . SER A 1 98 ? 7.402 -9.428 -18.384 1.00 77.19 98 SER A N 1
ATOM 789 C CA . SER A 1 98 ? 8.863 -9.570 -18.300 1.00 77.19 98 SER A CA 1
ATOM 790 C C . SER A 1 98 ? 9.476 -8.685 -17.209 1.00 77.19 98 SER A C 1
ATOM 792 O O . SER A 1 98 ? 10.403 -9.110 -16.513 1.00 77.19 98 SER A O 1
ATOM 794 N N . VAL A 1 99 ? 8.923 -7.483 -17.018 1.00 77.88 99 VAL A N 1
ATOM 795 C CA . VAL A 1 99 ? 9.346 -6.539 -15.976 1.00 77.88 99 VAL A CA 1
ATOM 796 C C . VAL A 1 99 ? 8.931 -7.050 -14.602 1.00 77.88 99 VAL A C 1
ATOM 798 O O . VAL A 1 99 ? 9.769 -7.135 -13.705 1.00 77.88 99 VAL A O 1
ATOM 801 N N . TYR A 1 100 ? 7.677 -7.485 -14.462 1.00 79.88 100 TYR A N 1
ATOM 802 C CA . TYR A 1 100 ? 7.158 -8.093 -13.241 1.00 79.88 100 TYR A CA 1
ATOM 803 C C . TYR A 1 100 ? 7.981 -9.316 -12.828 1.00 79.88 100 TYR A C 1
ATOM 805 O O . TYR A 1 100 ? 8.454 -9.392 -11.695 1.00 79.88 100 TYR A O 1
ATOM 813 N N . ALA A 1 101 ? 8.205 -10.261 -13.747 1.00 82.06 101 ALA A N 1
ATOM 814 C CA . ALA A 1 101 ? 8.953 -11.480 -13.452 1.00 82.06 101 ALA A CA 1
ATOM 815 C C . ALA A 1 101 ? 10.393 -11.176 -13.015 1.00 82.06 101 ALA A C 1
ATOM 817 O O . ALA A 1 101 ? 10.901 -11.793 -12.076 1.00 82.06 101 ALA A O 1
ATOM 818 N N . ARG A 1 102 ? 11.045 -10.199 -13.658 1.00 84.12 102 ARG A N 1
ATOM 819 C CA . ARG A 1 102 ? 12.401 -9.779 -13.293 1.00 84.12 102 ARG A CA 1
ATOM 820 C C . ARG A 1 102 ? 12.429 -9.099 -11.924 1.00 84.12 102 ARG A C 1
ATOM 822 O O . ARG A 1 102 ? 13.245 -9.485 -11.092 1.00 84.12 102 ARG A O 1
ATOM 829 N N . ALA A 1 103 ? 11.527 -8.154 -11.669 1.00 83.94 103 ALA A N 1
ATOM 830 C CA . ALA A 1 103 ? 11.403 -7.475 -10.380 1.00 83.94 103 ALA A CA 1
ATOM 831 C C . ALA A 1 103 ? 11.142 -8.473 -9.242 1.00 83.94 103 ALA A C 1
ATOM 833 O O . ALA 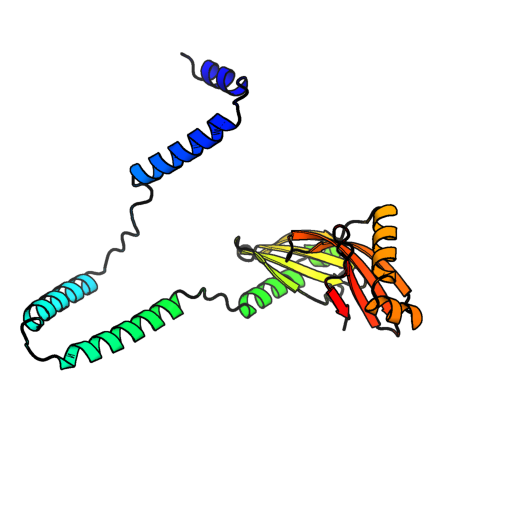A 1 103 ? 11.834 -8.469 -8.227 1.00 83.94 103 ALA A O 1
ATOM 834 N N . MET A 1 104 ? 10.212 -9.405 -9.460 1.00 82.56 104 MET A N 1
ATOM 835 C CA . MET A 1 104 ? 9.887 -10.477 -8.523 1.00 82.56 104 MET A CA 1
ATOM 836 C C . MET A 1 104 ? 11.098 -11.352 -8.199 1.00 82.56 104 MET A C 1
ATOM 838 O O . MET A 1 104 ? 11.329 -11.705 -7.041 1.00 82.56 104 MET A O 1
ATOM 842 N N . ASN A 1 105 ? 11.873 -11.715 -9.223 1.00 85.31 105 ASN A N 1
ATOM 843 C CA . ASN A 1 105 ? 13.066 -12.529 -9.051 1.00 85.31 105 ASN A CA 1
ATOM 844 C C . ASN A 1 105 ? 14.139 -11.799 -8.230 1.00 85.31 105 ASN A C 1
ATOM 846 O O . ASN A 1 105 ? 14.800 -12.425 -7.406 1.00 85.31 105 ASN A O 1
ATOM 850 N N . ILE A 1 106 ? 14.291 -10.485 -8.416 1.00 86.06 106 ILE A N 1
ATOM 851 C CA . ILE A 1 106 ? 15.225 -9.678 -7.622 1.00 86.06 106 ILE A CA 1
ATOM 852 C C . ILE A 1 106 ? 14.763 -9.621 -6.163 1.00 86.06 106 ILE A C 1
ATOM 854 O O . ILE A 1 106 ? 15.553 -9.914 -5.272 1.00 86.06 106 ILE A O 1
ATOM 858 N N . VAL A 1 107 ? 13.484 -9.327 -5.906 1.00 83.62 107 VAL A N 1
ATOM 859 C CA . VAL A 1 107 ? 12.943 -9.228 -4.537 1.00 83.62 107 VAL A CA 1
ATOM 860 C C . VAL A 1 107 ? 13.109 -10.533 -3.766 1.00 83.62 107 VAL A C 1
ATOM 862 O O . VAL A 1 107 ? 13.614 -10.525 -2.647 1.00 83.62 107 VAL A O 1
ATOM 865 N N . LYS A 1 108 ? 12.696 -11.664 -4.351 1.00 83.12 108 LYS A N 1
ATOM 866 C CA . LYS A 1 108 ? 12.716 -12.966 -3.661 1.00 83.12 108 LYS A CA 1
ATOM 867 C C . LYS A 1 108 ? 14.124 -13.407 -3.264 1.00 83.12 108 LYS A C 1
ATOM 869 O O . LYS A 1 108 ? 14.292 -14.082 -2.250 1.00 83.12 108 LYS A O 1
ATOM 874 N N . ASN A 1 109 ? 15.117 -13.026 -4.062 1.00 85.62 109 ASN A N 1
ATOM 875 C CA . ASN A 1 109 ? 16.507 -13.423 -3.866 1.00 85.62 109 ASN A CA 1
ATOM 876 C C . ASN A 1 109 ? 17.374 -12.317 -3.248 1.00 85.62 109 ASN A C 1
ATOM 878 O O . ASN A 1 109 ? 18.572 -12.528 -3.071 1.00 85.62 109 ASN A O 1
ATOM 882 N N . SER A 1 110 ? 16.806 -11.148 -2.934 1.00 85.06 110 SER A N 1
ATOM 883 C CA . SER A 1 110 ? 17.563 -10.036 -2.359 1.00 85.06 110 SER A CA 1
ATOM 884 C C . SER A 1 110 ? 17.835 -10.292 -0.872 1.00 85.06 110 SER A C 1
ATOM 886 O O . SER A 1 110 ? 16.886 -10.430 -0.089 1.00 85.06 110 SER A O 1
ATOM 888 N N . PRO A 1 111 ? 19.113 -10.322 -0.449 1.00 84.88 1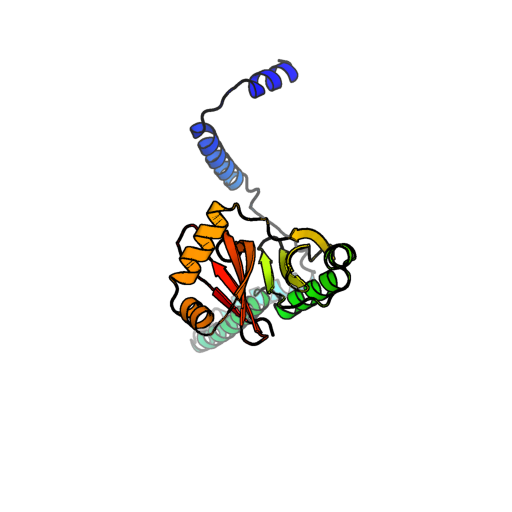11 PRO A N 1
ATOM 889 C CA . PRO A 1 111 ? 19.462 -10.442 0.962 1.00 84.88 111 PRO A CA 1
ATOM 890 C C . PRO A 1 111 ? 18.983 -9.234 1.776 1.00 84.88 111 PRO A C 1
ATOM 892 O O . PRO A 1 111 ? 18.632 -9.394 2.940 1.00 84.88 111 PRO A O 1
ATOM 895 N N . GLU A 1 112 ? 18.906 -8.043 1.177 1.00 85.75 112 GLU A N 1
ATOM 896 C CA . GLU A 1 112 ? 18.379 -6.836 1.821 1.00 85.75 112 GLU A CA 1
ATOM 897 C C . GLU A 1 112 ? 16.897 -7.001 2.186 1.00 85.75 112 GLU A C 1
ATOM 899 O O . GLU A 1 112 ? 16.493 -6.711 3.312 1.00 85.75 112 GLU A O 1
ATOM 904 N N . ILE A 1 113 ? 16.090 -7.543 1.269 1.00 84.88 113 ILE A N 1
ATOM 905 C CA . ILE A 1 113 ? 14.673 -7.834 1.526 1.00 84.88 113 ILE A CA 1
ATOM 906 C C . ILE A 1 113 ? 14.537 -8.935 2.577 1.00 84.88 113 ILE A C 1
ATOM 908 O O . ILE A 1 113 ? 13.722 -8.817 3.493 1.00 84.88 113 ILE A O 1
ATOM 912 N N . GLN A 1 114 ? 15.338 -9.997 2.484 1.00 84.19 114 GLN A N 1
ATOM 913 C CA . GLN A 1 114 ? 15.314 -11.106 3.442 1.00 84.19 114 GLN A CA 1
ATOM 914 C C . GLN A 1 114 ? 15.701 -10.664 4.857 1.00 84.19 114 GLN A C 1
ATOM 916 O O . GLN A 1 114 ? 15.064 -11.093 5.820 1.00 84.19 114 GLN A O 1
ATOM 921 N N . ALA A 1 115 ? 16.680 -9.766 4.989 1.00 83.88 115 ALA A N 1
ATOM 922 C CA . ALA A 1 115 ? 17.106 -9.214 6.272 1.00 83.88 115 ALA A CA 1
ATOM 923 C C . ALA A 1 115 ? 15.984 -8.429 6.966 1.00 83.88 115 ALA A C 1
ATOM 925 O O . ALA A 1 115 ? 15.829 -8.521 8.182 1.00 83.88 115 ALA A O 1
ATOM 926 N N . VAL A 1 116 ? 15.178 -7.693 6.197 1.00 81.00 116 VAL A N 1
ATOM 927 C CA . VAL A 1 116 ? 14.077 -6.878 6.730 1.00 81.00 116 VAL A CA 1
ATOM 928 C C . VAL A 1 116 ? 12.805 -7.708 6.964 1.00 81.00 116 VAL A C 1
ATOM 930 O O . VAL A 1 116 ? 12.059 -7.461 7.909 1.00 81.00 116 VAL A O 1
ATOM 933 N N . THR A 1 117 ? 12.549 -8.715 6.128 1.00 80.44 117 THR A N 1
ATOM 934 C CA . THR A 1 117 ? 11.322 -9.535 6.179 1.00 80.44 117 THR A CA 1
ATOM 935 C C . THR A 1 117 ? 11.458 -10.823 6.992 1.00 80.44 117 THR A C 1
ATOM 937 O O . THR A 1 117 ? 10.455 -11.505 7.222 1.00 80.44 117 THR A O 1
ATOM 940 N N . GLY A 1 118 ? 12.674 -11.179 7.417 1.00 77.69 118 GLY A N 1
ATOM 941 C CA . GLY A 1 118 ? 12.953 -12.367 8.224 1.00 77.69 118 GLY A CA 1
ATOM 942 C C . GLY A 1 118 ? 12.688 -13.690 7.501 1.00 77.69 118 GLY A C 1
ATOM 943 O O . GLY A 1 118 ? 12.240 -14.639 8.136 1.00 77.69 118 GLY A O 1
ATOM 944 N N . ASN A 1 119 ? 12.925 -13.760 6.183 1.00 68.62 119 ASN A N 1
ATOM 945 C CA . ASN A 1 119 ? 12.623 -14.923 5.323 1.00 68.62 119 ASN A CA 1
ATOM 946 C C . ASN A 1 119 ? 11.135 -15.319 5.244 1.00 68.62 119 ASN A C 1
ATOM 948 O O . ASN A 1 119 ? 10.801 -16.455 4.904 1.00 68.62 119 ASN A O 1
ATOM 952 N N . THR A 1 120 ? 10.228 -14.393 5.543 1.00 71.06 120 THR A N 1
ATOM 953 C CA . THR A 1 120 ? 8.782 -14.640 5.473 1.00 71.06 120 THR A CA 1
ATOM 954 C C . THR A 1 120 ? 8.273 -14.587 4.029 1.00 71.06 120 THR A C 1
ATOM 956 O O . THR A 1 120 ? 8.825 -13.890 3.176 1.00 71.06 120 THR A O 1
ATOM 959 N N . THR A 1 121 ? 7.181 -15.301 3.746 1.00 76.00 121 THR A N 1
ATOM 960 C CA . THR A 1 121 ? 6.514 -15.274 2.441 1.00 76.00 121 THR A CA 1
ATOM 961 C C . THR A 1 121 ? 5.967 -13.882 2.130 1.00 76.00 121 THR A C 1
ATOM 963 O O . THR A 1 121 ? 5.162 -13.339 2.886 1.00 76.00 121 THR A O 1
ATOM 966 N N . LEU A 1 122 ? 6.375 -13.332 0.988 1.00 78.81 122 LEU A N 1
ATOM 967 C CA . LEU A 1 122 ? 5.897 -12.042 0.498 1.00 78.81 122 LEU A CA 1
ATOM 968 C C . LEU A 1 122 ? 4.517 -12.203 -0.145 1.00 78.81 122 LEU A C 1
ATOM 970 O O . LEU A 1 122 ? 4.323 -13.103 -0.968 1.00 78.81 122 LEU A O 1
ATOM 974 N N . LYS A 1 123 ? 3.580 -11.326 0.208 1.00 75.31 123 LYS A N 1
ATOM 975 C CA . LYS A 1 123 ? 2.221 -11.289 -0.344 1.00 75.31 123 LYS A CA 1
ATOM 976 C C . LYS A 1 123 ? 1.900 -9.924 -0.959 1.00 75.31 123 LYS A C 1
ATOM 978 O O . LYS A 1 123 ? 2.598 -8.940 -0.723 1.00 75.31 123 LYS A O 1
ATOM 983 N N . ASP A 1 124 ? 0.834 -9.905 -1.760 1.00 69.12 124 ASP A N 1
ATOM 984 C CA . ASP A 1 124 ? 0.175 -8.700 -2.282 1.00 69.12 124 ASP A CA 1
ATOM 985 C C . ASP A 1 124 ? 1.115 -7.744 -3.048 1.00 69.12 124 ASP A C 1
ATOM 987 O O . ASP A 1 124 ? 1.173 -6.535 -2.814 1.00 69.12 124 ASP A O 1
ATOM 991 N N . ILE A 1 125 ? 1.913 -8.332 -3.948 1.00 72.75 125 ILE A N 1
ATOM 992 C CA . ILE A 1 125 ? 3.020 -7.647 -4.618 1.00 72.75 125 ILE A CA 1
ATOM 993 C C . ILE A 1 125 ? 2.494 -6.765 -5.748 1.00 72.75 125 ILE A C 1
ATOM 995 O O . ILE A 1 125 ? 2.070 -7.266 -6.792 1.00 72.75 125 ILE A O 1
ATOM 999 N N . GLN A 1 126 ? 2.584 -5.453 -5.559 1.00 72.25 126 GLN A N 1
ATOM 1000 C CA . GLN A 1 126 ? 2.271 -4.458 -6.580 1.00 72.25 126 GLN A CA 1
ATOM 1001 C C . GLN A 1 126 ? 3.560 -3.910 -7.176 1.00 72.25 126 GLN A C 1
ATOM 1003 O O . GLN A 1 126 ? 4.463 -3.509 -6.443 1.00 72.25 126 GLN A O 1
ATOM 1008 N N . VAL A 1 127 ? 3.628 -3.910 -8.506 1.00 76.44 127 VAL A N 1
ATOM 1009 C CA . VAL A 1 127 ? 4.780 -3.440 -9.277 1.00 76.44 127 VAL A CA 1
ATOM 1010 C C . VAL A 1 127 ? 4.386 -2.150 -9.967 1.00 76.44 127 VAL A C 1
ATOM 1012 O O . VAL A 1 127 ? 3.481 -2.146 -10.800 1.00 76.44 127 VAL A O 1
ATOM 1015 N N . LEU A 1 128 ? 5.066 -1.070 -9.616 1.00 74.69 128 LEU A N 1
ATOM 1016 C CA . LEU A 1 128 ? 4.966 0.218 -10.285 1.00 74.69 128 LEU A CA 1
ATOM 1017 C C . LEU A 1 128 ? 6.274 0.445 -11.032 1.00 74.69 128 LEU A C 1
ATOM 1019 O O . LEU A 1 128 ? 7.348 0.276 -10.458 1.00 74.69 128 LEU A O 1
ATOM 1023 N N . VAL A 1 129 ? 6.179 0.774 -12.315 1.00 77.12 129 VAL A N 1
ATOM 1024 C CA . VAL A 1 129 ? 7.335 1.088 -13.157 1.00 77.12 129 VAL A CA 1
ATOM 1025 C C . VAL A 1 129 ? 7.313 2.587 -13.399 1.00 77.12 129 VAL A C 1
ATOM 1027 O O . VAL A 1 129 ? 6.310 3.102 -13.884 1.00 77.12 129 VAL A O 1
ATOM 1030 N N . ASP A 1 130 ? 8.393 3.256 -13.025 1.00 70.56 130 ASP A N 1
ATOM 1031 C CA . ASP A 1 130 ? 8.608 4.677 -13.279 1.00 70.56 130 ASP A CA 1
ATOM 1032 C C . ASP A 1 130 ? 9.317 4.891 -14.630 1.00 70.56 130 ASP A C 1
ATOM 1034 O O . ASP A 1 130 ? 9.968 3.977 -15.155 1.00 70.56 130 ASP A O 1
ATOM 1038 N N . ASP A 1 131 ? 9.224 6.104 -15.173 1.00 68.94 131 ASP A N 1
ATOM 1039 C CA . ASP A 1 131 ? 9.794 6.508 -16.465 1.00 68.94 131 ASP A CA 1
ATOM 1040 C C . ASP A 1 131 ? 11.329 6.345 -16.505 1.00 68.94 131 ASP A C 1
ATOM 1042 O O . ASP A 1 131 ? 11.908 6.076 -17.560 1.00 68.94 131 ASP A O 1
ATOM 1046 N N . ASP A 1 132 ? 11.982 6.398 -15.339 1.00 67.12 132 ASP A N 1
ATOM 1047 C CA . ASP A 1 132 ? 13.425 6.196 -15.148 1.00 67.12 132 ASP A CA 1
ATOM 1048 C C . ASP A 1 132 ? 13.845 4.713 -15.024 1.00 67.12 132 ASP A C 1
ATOM 1050 O O . ASP A 1 132 ? 14.946 4.403 -14.556 1.00 67.12 132 ASP A O 1
ATOM 1054 N N . ASN A 1 133 ? 12.982 3.763 -15.407 1.00 67.44 133 ASN A N 1
ATOM 1055 C CA . ASN A 1 133 ? 13.237 2.316 -15.308 1.00 67.44 133 ASN A CA 1
ATOM 1056 C C . ASN A 1 133 ? 13.463 1.825 -13.858 1.00 67.44 133 ASN A C 1
ATOM 1058 O O . ASN A 1 133 ? 14.064 0.770 -13.603 1.00 67.44 133 ASN A O 1
ATOM 1062 N N . ARG A 1 134 ? 12.974 2.604 -12.888 1.00 74.69 134 ARG A N 1
ATOM 1063 C CA . ARG A 1 134 ? 12.897 2.232 -11.476 1.00 74.69 134 ARG A CA 1
ATOM 1064 C C . ARG A 1 134 ? 11.611 1.463 -11.255 1.00 74.69 134 ARG A C 1
ATOM 1066 O O . ARG A 1 134 ? 10.547 1.843 -11.737 1.00 74.69 134 ARG A O 1
ATOM 1073 N N . VAL A 1 135 ? 11.716 0.364 -10.527 1.00 81.44 135 VAL A N 1
ATOM 1074 C CA . VAL A 1 135 ? 10.572 -0.452 -10.161 1.00 81.44 135 VAL A CA 1
ATOM 1075 C C . VAL A 1 135 ? 10.348 -0.364 -8.673 1.00 81.44 135 VAL A C 1
ATOM 1077 O O . VAL A 1 135 ? 11.180 -0.800 -7.882 1.00 81.44 135 VAL A O 1
ATOM 1080 N N . ILE A 1 136 ? 9.195 0.169 -8.305 1.00 80.12 136 ILE A N 1
ATOM 1081 C CA . ILE A 1 136 ? 8.745 0.229 -6.927 1.00 80.12 136 ILE A CA 1
ATOM 1082 C C . ILE A 1 136 ? 7.852 -0.980 -6.679 1.00 80.12 136 ILE A C 1
ATOM 1084 O O . ILE A 1 136 ? 6.882 -1.238 -7.393 1.00 80.12 136 ILE A O 1
ATOM 1088 N N . LEU A 1 137 ? 8.210 -1.743 -5.658 1.00 80.69 137 LEU A N 1
ATOM 1089 C CA . LEU A 1 137 ? 7.543 -2.957 -5.234 1.00 80.69 137 LEU A CA 1
ATOM 1090 C C . LEU A 1 137 ? 6.949 -2.733 -3.863 1.00 80.69 137 LEU A C 1
ATOM 1092 O O . LEU A 1 137 ? 7.669 -2.532 -2.888 1.00 80.69 137 LEU A O 1
ATOM 1096 N N . ARG A 1 138 ? 5.628 -2.815 -3.787 1.00 76.69 138 ARG A N 1
ATOM 1097 C CA . ARG A 1 138 ? 4.918 -2.860 -2.516 1.00 76.69 138 ARG A CA 1
ATOM 1098 C C . ARG A 1 138 ? 4.560 -4.296 -2.217 1.00 76.69 138 ARG A C 1
ATOM 1100 O O . ARG A 1 138 ? 3.988 -4.958 -3.072 1.00 76.69 138 ARG A O 1
ATOM 1107 N N . PHE A 1 139 ? 4.885 -4.761 -1.023 1.00 80.94 139 PHE A N 1
ATOM 1108 C CA . PHE A 1 139 ? 4.569 -6.117 -0.603 1.00 80.94 139 PHE A CA 1
ATOM 1109 C C . PHE A 1 139 ? 4.347 -6.173 0.900 1.00 80.94 139 PHE A C 1
ATOM 1111 O O . PHE A 1 139 ? 4.827 -5.332 1.662 1.00 80.94 139 PHE A O 1
ATOM 1118 N N . THR A 1 140 ? 3.620 -7.190 1.331 1.00 76.38 140 THR A N 1
ATOM 1119 C CA . THR A 1 140 ? 3.388 -7.467 2.742 1.00 76.38 140 THR A CA 1
ATOM 1120 C C . THR A 1 140 ? 4.218 -8.662 3.183 1.00 76.38 140 THR A C 1
ATOM 1122 O O . THR A 1 140 ? 4.410 -9.628 2.442 1.00 76.38 140 THR A O 1
ATOM 1125 N N . SER A 1 141 ? 4.735 -8.588 4.405 1.00 81.62 141 SER A N 1
ATOM 1126 C CA . SER A 1 141 ? 5.303 -9.729 5.119 1.00 81.62 141 SER A CA 1
ATOM 1127 C C . SER A 1 141 ? 4.698 -9.734 6.523 1.00 81.62 141 SER A C 1
ATOM 1129 O O . SER A 1 141 ? 4.912 -8.820 7.326 1.00 81.62 141 SER A O 1
ATOM 1131 N N . GLY A 1 142 ? 3.835 -10.721 6.778 1.00 77.81 142 GLY A N 1
ATOM 1132 C CA . GLY A 1 142 ? 2.949 -10.720 7.943 1.00 77.81 142 GLY A CA 1
ATOM 1133 C C . GLY A 1 142 ? 2.014 -9.504 7.943 1.00 77.81 142 GLY A C 1
ATOM 1134 O O . GLY A 1 142 ? 1.303 -9.265 6.972 1.00 77.81 142 GLY A O 1
ATOM 1135 N N . LEU A 1 143 ? 2.035 -8.729 9.032 1.00 71.81 143 LEU A N 1
ATOM 1136 C CA . LEU A 1 143 ? 1.238 -7.502 9.209 1.00 71.81 143 LEU A CA 1
ATOM 1137 C C . LEU A 1 143 ? 1.997 -6.219 8.824 1.00 71.81 143 LEU A C 1
ATOM 1139 O O . LEU A 1 143 ? 1.517 -5.111 9.069 1.00 71.81 143 LEU A O 1
ATOM 1143 N N . ASN A 1 144 ? 3.210 -6.349 8.284 1.00 77.94 144 ASN A N 1
ATOM 1144 C CA . ASN A 1 144 ? 4.038 -5.215 7.899 1.00 77.94 144 ASN A CA 1
ATOM 1145 C C . ASN A 1 144 ? 3.940 -4.981 6.391 1.00 77.94 144 ASN A C 1
ATOM 1147 O O . ASN A 1 144 ? 4.085 -5.915 5.599 1.00 77.94 144 ASN A O 1
ATOM 1151 N N . LEU A 1 145 ? 3.725 -3.721 6.016 1.00 78.88 145 LEU A N 1
ATOM 1152 C CA . LEU A 1 145 ? 3.764 -3.258 4.636 1.00 78.88 145 LEU A CA 1
ATOM 1153 C C . LEU A 1 145 ? 5.142 -2.661 4.346 1.00 78.88 145 LEU A C 1
ATOM 1155 O O . LEU A 1 145 ? 5.599 -1.753 5.047 1.00 78.88 145 LEU A O 1
ATOM 1159 N N . PHE A 1 146 ? 5.777 -3.174 3.301 1.00 82.69 146 PHE A N 1
ATOM 1160 C CA . PHE A 1 146 ? 7.086 -2.743 2.843 1.00 82.69 146 PHE A CA 1
ATOM 1161 C C . PHE A 1 146 ? 6.983 -2.128 1.459 1.00 82.69 146 PHE A C 1
ATOM 1163 O O . PHE A 1 146 ? 6.177 -2.553 0.624 1.00 82.69 146 PHE A O 1
ATOM 1170 N N . THR A 1 147 ? 7.857 -1.161 1.222 1.00 83.50 147 THR A N 1
ATOM 1171 C CA . THR A 1 147 ? 8.131 -0.642 -0.108 1.00 83.50 147 THR A CA 1
ATOM 1172 C C . THR A 1 147 ? 9.603 -0.867 -0.410 1.00 83.50 147 THR A C 1
ATOM 1174 O O . THR A 1 147 ? 10.464 -0.517 0.394 1.00 83.50 147 THR A O 1
ATOM 1177 N N . ALA A 1 148 ? 9.893 -1.451 -1.565 1.00 85.69 148 ALA A N 1
ATOM 1178 C CA . ALA A 1 148 ? 11.241 -1.582 -2.083 1.00 85.69 148 ALA A CA 1
ATOM 1179 C C . ALA A 1 148 ? 11.354 -0.885 -3.433 1.00 85.69 148 ALA A C 1
ATOM 1181 O O . ALA A 1 148 ? 10.512 -1.075 -4.304 1.00 85.69 148 ALA A O 1
ATOM 1182 N N . GLU A 1 149 ? 12.413 -0.114 -3.620 1.00 86.44 149 GLU A N 1
ATOM 1183 C CA . GLU A 1 149 ? 12.772 0.456 -4.910 1.00 86.44 149 GLU A CA 1
ATOM 1184 C C . GLU A 1 149 ? 13.888 -0.381 -5.530 1.00 86.44 149 GLU A C 1
ATOM 1186 O O . GLU A 1 149 ? 14.890 -0.692 -4.881 1.00 86.44 149 GLU A O 1
ATOM 1191 N N . ILE A 1 150 ? 13.714 -0.764 -6.790 1.00 86.62 150 ILE A N 1
ATOM 1192 C CA . ILE A 1 150 ? 14.608 -1.657 -7.518 1.00 86.62 150 ILE A CA 1
ATOM 1193 C C . ILE A 1 150 ? 15.023 -1.015 -8.826 1.00 86.62 150 ILE A C 1
ATOM 1195 O O . ILE A 1 150 ? 14.199 -0.529 -9.595 1.00 86.62 150 ILE A O 1
ATOM 1199 N N . ASN A 1 151 ? 16.312 -1.097 -9.126 1.00 84.88 151 ASN A N 1
ATOM 1200 C CA . ASN A 1 151 ? 16.823 -0.788 -10.447 1.00 84.88 151 ASN A CA 1
ATOM 1201 C C . ASN A 1 151 ? 16.900 -2.085 -11.270 1.00 84.88 151 ASN A C 1
ATOM 1203 O O . ASN A 1 151 ? 17.695 -2.982 -10.970 1.00 84.88 151 ASN A O 1
ATOM 1207 N N . LEU A 1 152 ? 16.069 -2.193 -12.310 1.00 82.56 152 LEU A N 1
ATOM 1208 C CA . LEU A 1 152 ? 15.967 -3.406 -13.133 1.00 82.56 152 LEU A CA 1
ATOM 1209 C C . LEU A 1 152 ? 17.213 -3.709 -13.970 1.00 82.56 152 LEU A C 1
ATOM 1211 O O . LEU A 1 152 ? 17.422 -4.868 -14.337 1.00 82.56 152 LEU A O 1
ATOM 1215 N N . GLU A 1 153 ? 17.999 -2.691 -14.322 1.00 82.50 153 GLU A N 1
ATOM 1216 C CA . GLU A 1 153 ? 19.195 -2.846 -15.157 1.00 82.50 153 GLU A CA 1
ATOM 1217 C C . GLU A 1 153 ? 20.338 -3.458 -14.359 1.00 82.50 153 GLU A C 1
ATOM 1219 O O . GLU A 1 153 ? 20.940 -4.448 -14.768 1.00 82.50 153 GLU A O 1
ATOM 1224 N N . SER A 1 154 ? 20.597 -2.885 -13.185 1.00 84.56 154 SER A N 1
ATOM 1225 C CA . SER A 1 154 ? 21.606 -3.372 -12.247 1.00 84.56 154 SER A CA 1
ATOM 1226 C C . SER A 1 154 ? 21.170 -4.636 -11.504 1.00 84.56 154 SER A C 1
ATOM 1228 O O . SER A 1 154 ? 22.018 -5.356 -10.979 1.00 84.56 154 SER A O 1
ATOM 1230 N N . GLY A 1 155 ? 19.862 -4.902 -11.438 1.00 83.19 155 GLY A N 1
ATOM 1231 C CA . GLY A 1 155 ? 19.298 -6.010 -10.674 1.00 83.19 155 GLY A CA 1
ATOM 1232 C C . GLY A 1 155 ? 19.427 -5.830 -9.160 1.00 83.19 155 GLY A C 1
ATOM 1233 O O . GLY A 1 155 ? 19.486 -6.825 -8.440 1.00 83.19 155 GLY A O 1
ATOM 1234 N N . ARG A 1 156 ? 19.527 -4.585 -8.676 1.00 83.19 156 ARG A N 1
ATOM 1235 C CA . ARG A 1 156 ? 19.756 -4.269 -7.259 1.00 83.19 156 ARG A CA 1
ATOM 1236 C C . ARG A 1 156 ? 18.563 -3.574 -6.628 1.00 83.19 156 ARG A C 1
ATOM 1238 O O . ARG A 1 156 ? 17.914 -2.736 -7.253 1.00 83.19 156 ARG A O 1
ATOM 1245 N N . VAL A 1 157 ? 18.340 -3.891 -5.357 1.00 84.88 157 VAL A N 1
ATOM 1246 C CA . VAL A 1 157 ? 17.455 -3.123 -4.484 1.00 84.88 157 VAL A CA 1
ATOM 1247 C C . VAL A 1 157 ? 18.196 -1.852 -4.080 1.00 84.88 157 VAL A C 1
ATOM 1249 O O . VAL A 1 157 ? 19.289 -1.917 -3.525 1.00 84.88 157 VAL A O 1
ATOM 1252 N N . LEU A 1 158 ? 17.631 -0.698 -4.424 1.00 83.88 158 LEU A N 1
ATOM 1253 C CA . LEU A 1 158 ? 18.185 0.610 -4.083 1.00 83.88 158 LEU A CA 1
ATOM 1254 C C . LEU A 1 158 ? 17.825 0.993 -2.649 1.00 83.88 158 LEU A C 1
ATOM 1256 O O . LEU A 1 158 ? 18.651 1.541 -1.923 1.00 83.88 158 LEU A O 1
ATOM 1260 N N . TYR A 1 159 ? 16.587 0.700 -2.254 1.00 82.69 159 TYR A N 1
ATOM 1261 C CA . TYR A 1 159 ? 16.039 1.103 -0.970 1.00 82.69 159 TYR A CA 1
ATOM 1262 C C . TYR A 1 159 ? 14.918 0.161 -0.533 1.00 82.69 159 TYR A C 1
ATOM 1264 O O . TYR A 1 159 ? 14.155 -0.324 -1.367 1.00 82.69 159 TYR A O 1
ATOM 1272 N N . VAL A 1 160 ? 14.812 -0.084 0.774 1.00 83.75 160 VAL A N 1
ATOM 1273 C CA . VAL A 1 160 ? 13.689 -0.793 1.400 1.00 83.75 160 VAL A CA 1
ATOM 1274 C C . VAL A 1 160 ? 13.258 0.018 2.608 1.00 83.75 160 VAL A C 1
ATOM 1276 O O . VAL A 1 160 ? 14.072 0.274 3.494 1.00 83.75 160 VAL A O 1
ATOM 1279 N N . SER A 1 161 ? 11.985 0.390 2.667 1.00 80.81 161 SER A N 1
ATOM 1280 C CA . SER A 1 161 ? 11.401 1.031 3.839 1.00 80.81 161 SER A CA 1
ATOM 1281 C C . SER A 1 161 ? 10.180 0.303 4.348 1.00 80.81 161 SER A C 1
ATOM 1283 O O . SER A 1 161 ? 9.396 -0.303 3.611 1.00 80.81 161 SER A O 1
ATOM 1285 N N . THR A 1 162 ? 10.011 0.411 5.658 1.00 80.25 162 THR A N 1
ATOM 1286 C CA . THR A 1 162 ? 8.717 0.247 6.296 1.00 80.25 162 THR A CA 1
ATOM 1287 C C . THR A 1 162 ? 7.929 1.539 6.179 1.00 80.25 162 THR A C 1
ATOM 1289 O O . THR A 1 162 ? 8.484 2.636 6.214 1.00 80.25 162 THR A O 1
ATOM 1292 N N . CYS A 1 163 ? 6.617 1.385 6.120 1.00 78.88 163 CYS A N 1
ATOM 1293 C CA . CYS A 1 163 ? 5.660 2.458 6.335 1.00 78.88 163 CYS A CA 1
ATOM 1294 C C . CYS A 1 163 ? 5.990 3.263 7.616 1.00 78.88 163 CYS A C 1
ATOM 1296 O O . CYS A 1 163 ? 6.162 2.633 8.668 1.00 78.88 163 CYS A O 1
ATOM 1298 N N . PRO A 1 164 ? 6.118 4.606 7.551 1.00 82.56 164 PRO A N 1
ATOM 1299 C CA . PRO A 1 164 ? 6.406 5.428 8.724 1.00 82.56 164 PRO A CA 1
ATOM 1300 C C . PRO A 1 164 ? 5.299 5.323 9.780 1.00 82.56 164 PRO A C 1
ATOM 1302 O O . PRO A 1 164 ? 4.159 4.938 9.500 1.00 82.56 164 PRO A O 1
ATOM 1305 N N . GLU A 1 165 ? 5.632 5.645 11.028 1.00 87.00 165 GLU A N 1
ATOM 1306 C CA . GLU A 1 165 ? 4.614 5.769 12.071 1.00 87.00 165 GLU A CA 1
ATOM 1307 C C . GLU A 1 165 ? 3.848 7.082 11.892 1.00 87.00 165 GLU A C 1
ATOM 1309 O O . GLU A 1 165 ? 4.460 8.108 11.613 1.00 87.00 165 GLU A O 1
ATOM 1314 N N . LEU A 1 166 ? 2.522 7.030 12.037 1.00 90.75 166 LEU A N 1
ATOM 1315 C CA . LEU A 1 166 ? 1.698 8.236 12.118 1.00 90.75 166 LEU A CA 1
ATOM 1316 C C . LEU A 1 166 ? 1.864 8.869 13.496 1.00 90.75 166 LEU A C 1
ATOM 1318 O O . LEU A 1 166 ? 2.062 8.157 14.487 1.00 90.75 166 LEU A O 1
ATOM 1322 N N . THR A 1 167 ? 1.712 10.186 13.556 1.00 93.62 167 THR A N 1
ATOM 1323 C CA . THR A 1 167 ? 1.434 10.882 14.816 1.00 93.62 167 THR A CA 1
ATOM 1324 C C . THR A 1 167 ? 0.102 10.404 15.402 1.00 93.62 167 THR A C 1
ATOM 1326 O O . THR A 1 167 ? -0.726 9.803 14.709 1.00 93.62 167 THR A O 1
ATOM 1329 N N . GLU A 1 168 ? -0.121 10.637 16.696 1.00 94.38 168 GLU A N 1
ATOM 1330 C CA . GLU A 1 168 ? -1.370 10.214 17.340 1.00 94.38 168 GLU A CA 1
ATOM 1331 C C . GLU A 1 168 ? -2.572 10.978 16.758 1.00 94.38 168 GLU A C 1
ATOM 1333 O O . GLU A 1 168 ? -3.641 10.403 16.559 1.00 94.38 168 GLU A O 1
ATOM 1338 N N . GLU A 1 169 ? -2.370 12.243 16.389 1.00 94.81 169 GLU A N 1
ATOM 1339 C CA . GLU A 1 169 ? -3.362 13.096 15.740 1.00 94.81 169 GLU A CA 1
ATOM 1340 C C . GLU A 1 169 ? -3.739 12.585 14.342 1.00 94.81 169 GLU A C 1
ATOM 1342 O O . GLU A 1 169 ? -4.923 12.464 14.018 1.00 94.81 169 GLU A O 1
ATOM 1347 N N . GLU A 1 170 ? -2.755 12.233 13.511 1.00 95.00 170 GLU A N 1
ATOM 1348 C CA . GLU A 1 170 ? -3.004 11.656 12.182 1.00 95.00 170 GLU A CA 1
ATOM 1349 C C . GLU A 1 170 ? -3.664 10.284 12.287 1.00 95.00 170 GLU A C 1
ATOM 1351 O O . GLU A 1 170 ? -4.565 9.957 11.514 1.00 95.00 170 GLU A O 1
ATOM 1356 N N . ARG A 1 171 ? -3.239 9.474 13.262 1.00 95.69 171 ARG A N 1
ATOM 1357 C CA . ARG A 1 171 ? -3.835 8.167 13.521 1.00 95.69 171 ARG A CA 1
ATOM 1358 C C . ARG A 1 171 ? -5.305 8.299 13.901 1.00 95.69 171 ARG A C 1
ATOM 1360 O O . ARG A 1 171 ? -6.118 7.553 13.359 1.00 95.69 171 ARG A O 1
ATOM 1367 N N . GLN A 1 172 ? -5.648 9.212 14.809 1.00 97.06 172 GLN A N 1
ATOM 1368 C CA . GLN A 1 172 ? -7.041 9.438 15.187 1.00 97.06 172 GLN A CA 1
ATOM 1369 C C . GLN A 1 172 ? -7.848 9.959 13.996 1.00 97.06 172 GLN A C 1
ATOM 1371 O O . GLN A 1 172 ? -8.922 9.439 13.717 1.00 97.06 172 GLN A O 1
ATOM 1376 N N . THR A 1 173 ? -7.284 10.888 13.223 1.00 96.94 173 THR A N 1
ATOM 1377 C CA . THR A 1 173 ? -7.908 11.395 11.991 1.00 96.94 173 THR A CA 1
ATOM 1378 C C . THR A 1 173 ? -8.213 10.261 11.006 1.00 96.94 173 THR A C 1
ATOM 1380 O O . THR A 1 173 ? -9.314 10.178 10.465 1.00 96.94 173 THR A O 1
ATOM 1383 N N . ALA A 1 174 ? -7.273 9.333 10.808 1.00 96.81 174 ALA A N 1
ATOM 1384 C CA . ALA A 1 174 ? -7.477 8.159 9.964 1.00 96.81 174 ALA A CA 1
ATOM 1385 C C . ALA A 1 174 ? -8.626 7.269 10.470 1.00 96.81 174 ALA A C 1
ATOM 1387 O O . ALA A 1 174 ? -9.396 6.743 9.668 1.00 96.81 174 ALA A O 1
ATOM 1388 N N . ILE A 1 175 ? -8.744 7.095 11.791 1.00 96.56 175 ILE A N 1
ATOM 1389 C CA . ILE A 1 175 ? -9.837 6.343 12.424 1.00 96.56 175 ILE A CA 1
ATOM 1390 C C . ILE A 1 175 ? -11.173 7.037 12.187 1.00 96.56 175 ILE A C 1
ATOM 1392 O O . ILE A 1 175 ? -12.103 6.387 11.718 1.00 96.56 175 ILE A O 1
ATOM 1396 N N . ASP A 1 176 ? -11.248 8.347 12.401 1.00 97.56 176 ASP A N 1
ATOM 1397 C CA . ASP A 1 176 ? -12.476 9.118 12.207 1.00 97.56 176 ASP A CA 1
ATOM 1398 C C . ASP A 1 176 ? -12.952 9.057 10.742 1.00 97.56 176 ASP A C 1
ATOM 1400 O O . ASP A 1 176 ? -14.138 8.850 10.473 1.00 97.56 176 ASP A O 1
ATOM 1404 N N . ILE A 1 177 ? -12.027 9.161 9.776 1.00 97.50 177 ILE A N 1
ATOM 1405 C CA . ILE A 1 177 ? -12.334 8.993 8.345 1.00 97.50 177 ILE A CA 1
ATOM 1406 C C . ILE A 1 177 ? -12.835 7.569 8.059 1.00 97.50 177 ILE A C 1
ATOM 1408 O O . ILE A 1 177 ? -13.804 7.391 7.318 1.00 97.50 177 ILE A O 1
ATOM 1412 N N . ALA A 1 178 ? -12.192 6.551 8.639 1.00 96.56 178 ALA A N 1
ATOM 1413 C CA . ALA A 1 178 ? -12.584 5.155 8.472 1.00 96.56 178 ALA A CA 1
ATOM 1414 C C . ALA A 1 178 ? -13.988 4.877 9.031 1.00 96.56 178 ALA A C 1
ATOM 1416 O O . ALA A 1 178 ? -14.792 4.229 8.368 1.00 96.56 178 ALA A O 1
ATOM 1417 N N . GLU A 1 179 ? -14.313 5.397 10.213 1.00 95.94 179 GLU A N 1
ATOM 1418 C CA . GLU A 1 179 ? -15.631 5.238 10.836 1.00 95.94 179 GLU A CA 1
ATOM 1419 C C . GLU A 1 179 ? -16.745 5.981 10.083 1.00 95.94 179 GLU A C 1
ATOM 1421 O O . GLU A 1 179 ? -17.899 5.541 10.094 1.00 95.94 179 GLU A O 1
ATOM 1426 N N . ALA A 1 180 ? -16.408 7.077 9.398 1.00 96.75 180 ALA A N 1
ATOM 1427 C CA . ALA A 1 180 ? -17.342 7.825 8.563 1.00 96.75 180 ALA A CA 1
ATOM 1428 C C . ALA A 1 180 ? -17.665 7.129 7.223 1.00 96.75 180 ALA A C 1
ATOM 1430 O O . ALA A 1 180 ? -18.707 7.410 6.621 1.00 96.75 180 ALA A O 1
ATOM 1431 N N . ASP A 1 181 ? -16.812 6.219 6.739 1.00 97.38 181 ASP A N 1
ATOM 1432 C CA . ASP A 1 181 ? -17.052 5.483 5.495 1.00 97.38 181 ASP A CA 1
ATOM 1433 C C . ASP A 1 181 ? -18.002 4.302 5.723 1.00 97.38 181 ASP A C 1
ATOM 1435 O O . ASP A 1 181 ? -17.702 3.357 6.449 1.00 97.38 181 ASP A O 1
ATOM 1439 N N . SER A 1 182 ? -19.145 4.315 5.031 1.00 96.38 182 SER A N 1
ATOM 1440 C CA . SER A 1 182 ? -20.172 3.268 5.150 1.00 96.38 182 SER A CA 1
ATOM 1441 C C . SER A 1 182 ? -19.654 1.835 4.951 1.00 96.38 182 SER A C 1
ATOM 1443 O O . SER A 1 182 ? -20.115 0.933 5.646 1.00 96.38 182 SER A O 1
ATOM 1445 N N . ARG A 1 183 ? -18.675 1.614 4.060 1.00 95.94 183 ARG A N 1
ATOM 1446 C CA . ARG A 1 183 ? -18.131 0.279 3.751 1.00 95.94 183 ARG A CA 1
ATOM 1447 C C . ARG A 1 183 ? -17.321 -0.273 4.919 1.00 95.94 183 ARG A C 1
ATOM 1449 O O . ARG A 1 183 ? -17.336 -1.471 5.176 1.00 95.94 183 ARG A O 1
ATOM 1456 N N . ILE A 1 184 ? -16.599 0.603 5.612 1.00 96.50 184 ILE A N 1
ATOM 1457 C CA . ILE A 1 184 ? -15.791 0.242 6.777 1.00 96.50 184 ILE A CA 1
ATOM 1458 C C . ILE A 1 184 ? -16.659 0.187 8.036 1.00 96.50 184 ILE A C 1
ATOM 1460 O O . ILE A 1 184 ? -16.496 -0.712 8.859 1.00 96.50 184 ILE A O 1
ATOM 1464 N N . MET A 1 185 ? -17.642 1.081 8.150 1.00 95.50 185 MET A N 1
ATOM 1465 C CA . MET A 1 185 ? -18.612 1.070 9.241 1.00 95.50 185 MET A CA 1
ATOM 1466 C C . MET A 1 185 ? -19.368 -0.263 9.322 1.00 95.50 185 MET A C 1
ATOM 1468 O O . MET A 1 185 ? -19.610 -0.759 10.421 1.00 95.50 185 MET A O 1
ATOM 1472 N N . GLU A 1 186 ? -19.728 -0.862 8.182 1.00 94.88 186 GLU A N 1
ATOM 1473 C CA . GLU A 1 186 ? -20.320 -2.206 8.143 1.00 94.88 186 GLU A CA 1
ATOM 1474 C C . GLU A 1 186 ? -19.375 -3.267 8.725 1.00 94.88 186 GLU A C 1
ATOM 1476 O O . GLU A 1 186 ? -19.799 -4.042 9.580 1.00 94.88 186 GLU A O 1
ATOM 1481 N N . LEU A 1 187 ? -18.084 -3.241 8.371 1.00 95.19 187 LEU A N 1
ATOM 1482 C CA . LEU A 1 187 ? -17.092 -4.154 8.953 1.00 95.19 187 LEU A CA 1
ATOM 1483 C C . LEU A 1 187 ? -17.011 -4.001 10.478 1.00 95.19 187 LEU A C 1
ATOM 1485 O O . LEU A 1 187 ? -17.034 -4.998 11.199 1.00 95.19 187 LEU A O 1
ATOM 1489 N N . PHE A 1 188 ? -16.957 -2.769 10.991 1.00 95.56 188 PHE A N 1
ATOM 1490 C CA . PHE A 1 188 ? -16.909 -2.532 12.437 1.00 95.56 188 PHE A CA 1
ATOM 1491 C C . PHE A 1 188 ? -18.192 -2.961 13.153 1.00 95.56 188 PHE A C 1
ATOM 1493 O O . PHE A 1 188 ? -18.116 -3.553 14.230 1.00 95.56 188 PHE A O 1
ATOM 1500 N N . ARG A 1 189 ? -19.368 -2.734 12.553 1.00 94.81 189 ARG A N 1
ATOM 1501 C CA . ARG A 1 189 ? -20.647 -3.231 13.094 1.00 94.81 189 ARG A CA 1
ATOM 1502 C C . ARG A 1 189 ? -20.675 -4.751 13.193 1.00 94.81 189 ARG A C 1
ATOM 1504 O O . ARG A 1 189 ? -21.215 -5.278 14.162 1.00 94.81 189 ARG A O 1
ATOM 1511 N N . ASP A 1 190 ? -20.036 -5.428 12.248 1.00 95.56 190 ASP A N 1
ATOM 1512 C CA . ASP A 1 190 ? -19.902 -6.882 12.233 1.00 95.56 190 ASP A CA 1
ATOM 1513 C C . ASP A 1 190 ? -18.741 -7.390 13.112 1.00 95.56 190 ASP A C 1
ATOM 1515 O O . ASP A 1 190 ? -18.377 -8.567 13.040 1.00 95.56 190 ASP A O 1
ATOM 1519 N N . GLY A 1 191 ? -18.158 -6.529 13.955 1.00 95.69 191 GLY A N 1
ATOM 1520 C CA . GLY A 1 191 ? -17.154 -6.893 14.955 1.00 95.69 191 GLY A CA 1
ATOM 1521 C C . GLY A 1 191 ? -15.708 -6.862 14.464 1.00 95.69 191 GLY A C 1
ATOM 1522 O O . GLY A 1 191 ? -14.852 -7.499 15.080 1.00 95.69 191 GLY A O 1
ATOM 1523 N N . ALA A 1 192 ? -15.414 -6.166 13.364 1.00 96.31 192 ALA A N 1
ATOM 1524 C CA . ALA A 1 192 ? -14.041 -5.992 12.908 1.00 96.31 192 ALA A CA 1
ATOM 1525 C C . ALA A 1 192 ? -13.197 -5.174 13.900 1.00 96.31 192 ALA A C 1
ATOM 1527 O O . ALA A 1 192 ? -13.698 -4.276 14.577 1.00 96.31 192 ALA A O 1
ATOM 1528 N N . THR A 1 193 ? -11.898 -5.461 13.961 1.00 96.31 193 THR A N 1
ATOM 1529 C CA . THR A 1 193 ? -10.951 -4.791 14.861 1.00 96.31 193 THR A CA 1
ATOM 1530 C C . THR A 1 193 ? -9.819 -4.136 14.082 1.00 96.31 193 THR A C 1
ATOM 1532 O O . THR A 1 193 ? -9.310 -4.674 13.099 1.00 96.31 193 THR A O 1
ATOM 1535 N N . ILE A 1 194 ? -9.397 -2.953 14.527 1.00 95.38 194 ILE A N 1
ATOM 1536 C CA . ILE A 1 194 ? -8.222 -2.282 13.969 1.00 95.38 194 ILE A CA 1
ATOM 1537 C C . ILE A 1 194 ? -6.978 -2.928 14.577 1.00 95.38 194 ILE A C 1
ATOM 1539 O O . ILE A 1 194 ? -6.725 -2.799 15.774 1.00 95.38 194 ILE A O 1
ATOM 1543 N N . LEU A 1 195 ? -6.177 -3.597 13.751 1.00 90.44 195 LEU A N 1
ATOM 1544 C CA . LEU A 1 195 ? -4.906 -4.179 14.180 1.00 90.44 195 LEU A CA 1
ATOM 1545 C C . LEU A 1 195 ? -3.795 -3.130 14.217 1.00 90.44 195 LEU A C 1
ATOM 1547 O O . LEU A 1 195 ? -2.950 -3.133 15.114 1.00 90.44 195 LEU A O 1
ATOM 1551 N N . ARG A 1 196 ? -3.757 -2.251 13.209 1.00 90.56 196 ARG A N 1
ATOM 1552 C CA . ARG A 1 196 ? -2.687 -1.261 13.040 1.00 90.56 196 ARG A CA 1
ATOM 1553 C C . ARG A 1 196 ? -3.110 -0.130 12.104 1.00 90.56 196 ARG A C 1
ATOM 1555 O O . ARG A 1 196 ? -3.902 -0.341 11.197 1.00 90.56 196 ARG A O 1
ATOM 1562 N N . CYS A 1 197 ? -2.521 1.049 12.286 1.00 91.88 197 CYS A N 1
ATOM 1563 C CA . CYS A 1 197 ? -2.597 2.167 11.349 1.00 91.88 197 CYS A CA 1
ATOM 1564 C C . CYS A 1 197 ? -1.202 2.805 11.227 1.00 91.88 197 CYS A C 1
ATOM 1566 O O . CYS A 1 197 ? -0.541 3.029 12.246 1.00 91.88 197 CYS A O 1
ATOM 1568 N N . ARG A 1 198 ? -0.705 2.997 10.002 1.00 91.06 198 ARG A N 1
ATOM 1569 C CA . ARG A 1 198 ? 0.642 3.523 9.700 1.00 91.06 198 ARG A CA 1
ATOM 1570 C C . ARG A 1 198 ? 0.589 4.471 8.506 1.00 91.06 198 ARG A C 1
ATOM 1572 O O . ARG A 1 198 ? -0.342 4.390 7.713 1.00 91.06 198 ARG A O 1
ATOM 1579 N N . GLY A 1 199 ? 1.592 5.329 8.369 1.00 87.31 199 GLY A N 1
ATOM 1580 C CA . GLY A 1 199 ? 1.747 6.183 7.202 1.00 87.31 199 GLY A CA 1
ATOM 1581 C C . GLY A 1 199 ? 2.223 5.361 6.014 1.00 87.31 199 GLY A C 1
ATOM 1582 O O . GLY A 1 199 ? 2.869 4.331 6.161 1.00 87.31 199 GLY A O 1
ATOM 1583 N N . GLY A 1 200 ? 1.899 5.796 4.818 1.00 83.62 200 GLY A N 1
ATOM 1584 C CA . GLY A 1 200 ? 2.241 5.158 3.565 1.00 83.62 200 GLY A CA 1
ATOM 1585 C C . GLY A 1 200 ? 2.266 6.203 2.466 1.00 83.62 200 GLY A C 1
ATOM 1586 O O . GLY A 1 200 ? 1.978 7.373 2.689 1.00 83.62 200 GLY A O 1
ATOM 1587 N N . PHE A 1 201 ? 2.622 5.777 1.264 1.00 78.00 201 PHE A N 1
ATOM 1588 C CA . PHE A 1 201 ? 2.708 6.677 0.122 1.00 78.00 201 PHE A CA 1
ATOM 1589 C C . PHE A 1 201 ? 1.964 6.080 -1.063 1.00 78.00 201 PHE A C 1
ATOM 1591 O O . PHE A 1 201 ? 2.317 5.000 -1.530 1.00 78.00 201 PHE A O 1
ATOM 1598 N N . ASP A 1 202 ? 0.905 6.708 -1.543 1.00 73.69 202 ASP A N 1
ATOM 1599 C CA . ASP A 1 202 ? 0.270 6.294 -2.783 1.00 73.69 202 ASP A CA 1
ATOM 1600 C C . ASP A 1 202 ? 1.065 6.855 -3.962 1.00 73.69 202 ASP A C 1
ATOM 1602 O O . ASP A 1 202 ? 1.043 8.051 -4.237 1.00 73.69 202 ASP A O 1
ATOM 1606 N N . TYR A 1 203 ? 1.777 5.975 -4.663 1.00 68.25 203 TYR A N 1
ATOM 1607 C CA . TYR A 1 203 ? 2.566 6.330 -5.840 1.00 68.25 203 TYR A CA 1
ATOM 1608 C C . TYR A 1 203 ? 1.703 6.658 -7.059 1.00 68.25 203 TYR A C 1
ATOM 1610 O O . TYR A 1 203 ? 2.156 7.399 -7.924 1.00 68.25 203 TYR A O 1
ATOM 1618 N N . ALA A 1 204 ? 0.469 6.147 -7.137 1.00 66.50 204 ALA A N 1
ATOM 1619 C CA . ALA A 1 204 ? -0.423 6.474 -8.247 1.00 66.50 204 ALA A CA 1
ATOM 1620 C C . ALA A 1 204 ? -0.863 7.942 -8.183 1.00 66.50 204 ALA A C 1
ATOM 1622 O O . ALA A 1 204 ? -1.026 8.588 -9.216 1.00 66.50 204 ALA A O 1
ATOM 1623 N N . THR A 1 205 ? -1.029 8.474 -6.971 1.00 69.88 205 THR A N 1
ATOM 1624 C CA . THR A 1 205 ? -1.402 9.876 -6.741 1.00 69.88 205 THR A CA 1
ATOM 1625 C C . THR A 1 205 ? -0.235 10.749 -6.286 1.00 69.88 205 THR A C 1
ATOM 1627 O O . THR A 1 205 ? -0.410 11.958 -6.171 1.00 69.88 205 THR A O 1
ATOM 1630 N N . ASN A 1 206 ? 0.934 10.157 -6.030 1.00 74.56 206 ASN A N 1
ATOM 1631 C CA . ASN A 1 206 ? 2.110 10.794 -5.437 1.00 74.56 206 ASN A CA 1
ATOM 1632 C C . ASN A 1 206 ? 1.791 11.538 -4.122 1.00 74.56 206 ASN A C 1
ATOM 1634 O O . ASN A 1 206 ? 2.134 12.710 -3.966 1.00 74.56 206 ASN A O 1
ATOM 1638 N N . LYS A 1 207 ? 1.083 10.870 -3.200 1.00 82.06 207 LYS A N 1
ATOM 1639 C CA . LYS A 1 207 ? 0.611 11.457 -1.933 1.00 82.06 207 LYS A CA 1
ATOM 1640 C C . LYS A 1 207 ? 0.907 10.581 -0.728 1.00 82.06 207 LYS A C 1
ATOM 1642 O O . LYS A 1 207 ? 0.861 9.357 -0.823 1.00 82.06 207 LYS A O 1
ATOM 1647 N N . GLU A 1 208 ? 1.123 11.211 0.419 1.00 83.31 208 GLU A N 1
ATOM 1648 C CA . GLU A 1 208 ? 1.112 10.516 1.702 1.00 83.31 208 GLU A CA 1
ATOM 1649 C C . GLU A 1 208 ? -0.315 10.077 2.047 1.00 83.31 208 GLU A C 1
ATOM 1651 O O . GLU A 1 208 ? -1.287 10.793 1.819 1.00 83.31 208 GLU A O 1
ATOM 1656 N N . ILE A 1 209 ? -0.442 8.854 2.545 1.00 91.62 209 ILE A N 1
ATOM 1657 C CA . ILE A 1 209 ? -1.715 8.237 2.912 1.00 91.62 209 ILE A CA 1
ATOM 1658 C C . ILE A 1 209 ? -1.553 7.486 4.229 1.00 91.62 209 ILE A C 1
ATOM 1660 O O . ILE A 1 209 ? -0.465 7.026 4.559 1.00 91.62 209 ILE A O 1
ATOM 1664 N N . ALA A 1 210 ? -2.636 7.278 4.965 1.00 93.69 210 ALA A N 1
ATOM 1665 C CA . ALA A 1 210 ? -2.665 6.311 6.051 1.00 93.69 210 ALA A CA 1
ATOM 1666 C C . ALA A 1 210 ? -3.085 4.935 5.513 1.00 93.69 210 ALA A C 1
ATOM 1668 O O . ALA A 1 210 ? -3.988 4.807 4.690 1.00 93.69 210 ALA A O 1
ATOM 1669 N N . VAL A 1 211 ? -2.429 3.879 5.982 1.00 91.56 211 VAL A N 1
ATOM 1670 C CA . VAL A 1 211 ? -2.808 2.491 5.722 1.00 91.56 211 VAL A CA 1
ATOM 1671 C C . VAL A 1 211 ? -3.265 1.873 7.033 1.00 91.56 211 VAL A C 1
ATOM 1673 O O . VAL A 1 211 ? -2.474 1.682 7.962 1.00 91.56 211 VAL A O 1
ATOM 1676 N N . MET A 1 212 ? -4.553 1.559 7.106 1.00 94.06 212 MET A N 1
ATOM 1677 C CA . MET A 1 212 ? -5.171 0.883 8.237 1.00 94.06 212 MET A CA 1
ATOM 1678 C C . MET A 1 212 ? -5.361 -0.601 7.929 1.00 94.06 212 MET A C 1
ATOM 1680 O O . MET A 1 212 ? -5.830 -0.977 6.859 1.00 94.06 212 MET A O 1
ATOM 1684 N N . VAL A 1 213 ? -4.985 -1.445 8.883 1.00 92.25 213 VAL A N 1
ATOM 1685 C CA . VAL A 1 213 ? -5.128 -2.897 8.821 1.00 92.25 213 VAL A CA 1
ATOM 1686 C C . VAL A 1 213 ? -6.260 -3.299 9.751 1.00 92.25 213 VAL A C 1
ATOM 1688 O O . VAL A 1 213 ? -6.176 -3.073 10.960 1.00 92.25 213 VAL A O 1
ATOM 1691 N N . ILE A 1 214 ? -7.303 -3.894 9.182 1.00 94.88 214 ILE A N 1
ATOM 1692 C CA . ILE A 1 214 ? -8.507 -4.322 9.893 1.00 94.88 214 ILE A CA 1
ATOM 1693 C C . ILE A 1 214 ? -8.612 -5.845 9.817 1.00 94.88 214 ILE A C 1
ATOM 1695 O O . ILE A 1 214 ? -8.440 -6.426 8.748 1.00 94.88 214 ILE A O 1
ATOM 1699 N N . GLU A 1 215 ? -8.915 -6.499 10.934 1.00 93.88 215 GLU A N 1
ATOM 1700 C CA . GLU A 1 215 ? -9.238 -7.924 10.978 1.00 93.88 215 GLU A CA 1
ATOM 1701 C C . GLU A 1 215 ? -10.746 -8.131 11.116 1.00 93.88 215 GLU A C 1
ATOM 1703 O O . GLU A 1 215 ? -11.393 -7.535 11.974 1.00 93.88 215 GLU A O 1
ATOM 1708 N N . HIS A 1 216 ? -11.308 -9.006 10.282 1.00 94.81 216 HIS A N 1
ATOM 1709 C CA . HIS A 1 216 ? -12.710 -9.408 10.355 1.00 94.81 216 HIS A CA 1
ATOM 1710 C C . HIS A 1 216 ? -12.891 -10.862 9.924 1.00 94.81 216 HIS A C 1
ATOM 1712 O O . HIS A 1 216 ? -12.560 -11.226 8.792 1.00 94.81 216 HIS A O 1
ATOM 1718 N N . ASN A 1 217 ? -13.432 -11.705 10.808 1.00 91.88 217 ASN A N 1
ATOM 1719 C CA . ASN A 1 217 ? -13.684 -13.127 10.533 1.00 91.88 217 ASN A CA 1
ATOM 1720 C C . ASN A 1 217 ? -12.457 -13.861 9.950 1.00 91.88 217 ASN A C 1
ATOM 1722 O O . ASN A 1 217 ? -12.570 -14.553 8.938 1.00 91.88 217 ASN A O 1
ATOM 1726 N N . HIS A 1 218 ? -11.278 -13.668 10.557 1.00 87.75 218 HIS A N 1
ATOM 1727 C CA . HIS A 1 218 ? -9.980 -14.199 10.100 1.00 87.75 218 HIS A CA 1
ATOM 1728 C C . HIS A 1 218 ? -9.492 -13.684 8.737 1.00 87.75 218 HIS A C 1
ATOM 1730 O O . HIS A 1 218 ? -8.507 -14.190 8.201 1.00 87.75 218 HIS A O 1
ATOM 1736 N N . ASN A 1 219 ? -10.157 -12.680 8.169 1.00 90.88 219 ASN A N 1
ATOM 1737 C CA . ASN A 1 219 ? -9.683 -11.976 6.989 1.00 90.88 219 ASN A CA 1
ATOM 1738 C C . ASN A 1 219 ? -9.000 -10.683 7.413 1.00 90.88 219 ASN A C 1
ATOM 1740 O O . ASN A 1 219 ? -9.490 -9.979 8.295 1.00 90.88 219 ASN A O 1
ATOM 1744 N N . VAL A 1 220 ? -7.908 -10.350 6.733 1.00 88.31 220 VAL A N 1
ATOM 1745 C CA . VAL A 1 220 ? -7.208 -9.082 6.922 1.00 88.31 220 VAL A CA 1
ATOM 1746 C C . VAL A 1 220 ? -7.541 -8.163 5.756 1.00 88.31 220 VAL A C 1
ATOM 1748 O O . VAL A 1 220 ? -7.482 -8.569 4.597 1.00 88.31 220 VAL A O 1
ATOM 1751 N N . TRP A 1 221 ? -7.884 -6.923 6.068 1.00 91.81 221 TRP A N 1
ATOM 1752 C CA . TRP A 1 221 ? -8.206 -5.875 5.114 1.00 91.81 221 TRP A CA 1
ATOM 1753 C C . TRP A 1 221 ? -7.203 -4.736 5.253 1.00 91.81 221 TRP A C 1
ATOM 1755 O O . TRP A 1 221 ? -6.886 -4.318 6.365 1.00 91.81 221 TRP A O 1
ATOM 1765 N N . PHE A 1 222 ? -6.731 -4.218 4.126 1.00 89.88 222 PHE A N 1
ATOM 1766 C CA . PHE A 1 222 ? -5.959 -2.988 4.042 1.00 89.88 222 PHE A CA 1
ATOM 1767 C C . PHE A 1 222 ? -6.863 -1.872 3.532 1.00 89.88 222 PHE A C 1
ATOM 1769 O O . PHE A 1 222 ? -7.441 -1.962 2.449 1.00 89.88 222 PHE A O 1
ATOM 1776 N N . VAL A 1 223 ? -6.971 -0.813 4.318 1.00 93.12 223 VAL A N 1
ATOM 1777 C CA . VAL A 1 223 ? -7.753 0.381 4.022 1.00 93.12 223 VAL A CA 1
ATOM 1778 C C . VAL A 1 223 ? -6.768 1.515 3.792 1.00 93.12 223 VAL A C 1
ATOM 1780 O O . VAL A 1 223 ? -6.002 1.869 4.686 1.00 93.12 223 VAL A O 1
ATOM 1783 N N . TYR A 1 224 ? -6.759 2.048 2.578 1.00 91.44 224 TYR A N 1
ATOM 1784 C CA . TYR A 1 224 ? -5.902 3.160 2.185 1.00 91.44 224 TYR A CA 1
ATOM 1785 C C . TYR A 1 224 ? -6.713 4.444 2.332 1.00 91.44 224 TYR A C 1
ATOM 1787 O O . TYR A 1 224 ? -7.776 4.558 1.725 1.00 91.44 224 TYR A O 1
ATOM 1795 N N . ILE A 1 225 ? -6.228 5.372 3.151 1.00 94.88 225 ILE A N 1
ATOM 1796 C CA . ILE A 1 225 ? -6.938 6.566 3.612 1.00 94.88 225 ILE A CA 1
ATOM 1797 C C . ILE A 1 225 ? -6.126 7.794 3.200 1.00 94.88 225 ILE A C 1
ATOM 1799 O O . ILE A 1 225 ? -4.972 7.944 3.591 1.00 94.88 225 ILE A O 1
ATOM 1803 N N . ASP A 1 226 ? -6.731 8.673 2.413 1.00 94.38 226 ASP A N 1
ATOM 1804 C CA . ASP A 1 226 ? -6.185 9.983 2.064 1.00 94.38 226 ASP A CA 1
ATOM 1805 C C . ASP A 1 226 ? -6.593 10.977 3.161 1.00 94.38 226 ASP A C 1
ATOM 1807 O O . ASP A 1 226 ? -7.773 11.333 3.273 1.00 94.38 226 ASP A O 1
ATOM 1811 N N . LEU A 1 227 ? -5.619 11.362 3.995 1.00 93.06 227 LEU A N 1
ATOM 1812 C CA . LEU A 1 227 ? -5.819 12.255 5.141 1.00 93.06 227 LEU A CA 1
ATOM 1813 C C . LEU A 1 227 ? -6.137 13.691 4.707 1.00 93.06 227 LEU A C 1
ATOM 1815 O O . LEU A 1 227 ? -6.924 14.360 5.368 1.00 93.06 227 LEU A O 1
ATOM 1819 N N . ASP A 1 228 ? -5.599 14.147 3.573 1.00 92.94 228 ASP A N 1
ATOM 1820 C CA . ASP A 1 228 ? -5.833 15.505 3.070 1.00 92.94 228 ASP A CA 1
ATOM 1821 C C . ASP A 1 228 ? -7.256 15.662 2.528 1.00 92.94 228 ASP A C 1
ATOM 1823 O O . ASP A 1 228 ? -7.909 16.692 2.703 1.00 92.94 228 ASP A O 1
ATOM 1827 N N . ASN A 1 229 ? -7.742 14.626 1.841 1.00 94.25 229 ASN A N 1
ATOM 1828 C CA . ASN A 1 229 ? -9.049 14.635 1.190 1.00 94.25 229 ASN A CA 1
ATOM 1829 C C . ASN A 1 229 ? -10.169 14.023 2.044 1.00 94.25 229 ASN A C 1
ATOM 1831 O O . ASN A 1 229 ? -11.312 13.980 1.584 1.00 94.25 229 ASN A O 1
ATOM 1835 N N . ASN A 1 230 ? -9.865 13.529 3.249 1.00 95.25 230 ASN A N 1
ATOM 1836 C CA . ASN A 1 230 ? -10.799 12.802 4.115 1.00 95.25 230 ASN A CA 1
ATOM 1837 C C . ASN A 1 230 ? -11.535 11.672 3.375 1.00 95.25 230 ASN A C 1
ATOM 1839 O O . ASN A 1 230 ? -12.764 11.580 3.409 1.00 95.25 230 ASN A O 1
ATOM 1843 N N . SER A 1 231 ? -10.795 10.838 2.639 1.00 95.00 231 SER A N 1
ATOM 1844 C CA . SER A 1 231 ? -11.400 9.829 1.760 1.00 95.00 231 SER A CA 1
ATOM 1845 C C . SER A 1 231 ? -10.684 8.484 1.803 1.00 95.00 231 SER A C 1
ATOM 1847 O O . SER A 1 231 ? -9.511 8.400 2.150 1.00 95.00 231 SER A O 1
ATOM 1849 N N . ILE A 1 232 ? -11.395 7.420 1.420 1.00 94.75 232 ILE A N 1
ATOM 1850 C CA . ILE A 1 232 ? -10.854 6.058 1.337 1.00 94.75 232 ILE A CA 1
ATOM 1851 C C . ILE A 1 232 ? -10.812 5.633 -0.134 1.00 94.75 232 ILE A C 1
ATOM 1853 O O . ILE A 1 232 ? -11.777 5.030 -0.631 1.00 94.75 232 ILE A O 1
ATOM 1857 N N . PRO A 1 233 ? -9.724 5.951 -0.863 1.00 89.06 233 PRO A N 1
ATOM 1858 C CA . PRO A 1 233 ? -9.602 5.622 -2.282 1.00 89.06 233 PRO A CA 1
ATOM 1859 C C . PRO A 1 233 ? -9.648 4.118 -2.554 1.00 89.06 233 PRO A C 1
ATOM 1861 O O . PRO A 1 233 ? -10.097 3.698 -3.622 1.00 89.06 233 PRO A O 1
ATOM 1864 N N . ARG A 1 234 ? -9.185 3.286 -1.611 1.00 89.38 234 ARG A N 1
ATOM 1865 C CA . ARG A 1 234 ? -9.025 1.852 -1.850 1.00 89.38 234 ARG A CA 1
ATOM 1866 C C . ARG A 1 234 ? -9.169 1.022 -0.581 1.00 89.38 234 ARG A C 1
ATOM 1868 O O . ARG A 1 234 ? -8.672 1.383 0.479 1.00 89.38 234 ARG A O 1
ATOM 1875 N N . ILE A 1 235 ? -9.788 -0.144 -0.742 1.00 90.81 235 ILE A N 1
ATOM 1876 C CA . ILE A 1 235 ? -9.844 -1.2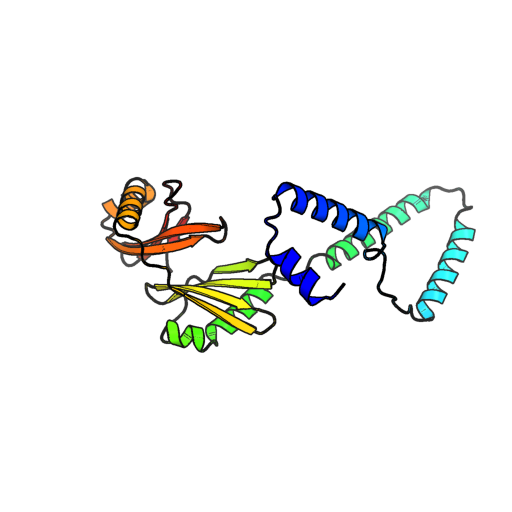16 0.252 1.00 90.81 235 ILE A CA 1
ATOM 1877 C C . ILE A 1 235 ? -9.391 -2.495 -0.460 1.00 90.81 235 ILE A C 1
ATOM 1879 O O . ILE A 1 235 ? -9.885 -2.792 -1.549 1.00 90.81 235 ILE A O 1
ATOM 1883 N N . SER A 1 236 ? -8.445 -3.237 0.109 1.00 87.25 236 SER A N 1
ATOM 1884 C CA . SER A 1 236 ? -8.031 -4.548 -0.400 1.00 87.25 236 SER A CA 1
ATOM 1885 C C . SER A 1 236 ? -8.103 -5.606 0.687 1.00 87.25 236 SER A C 1
ATOM 1887 O O . SER A 1 236 ? -7.885 -5.334 1.863 1.00 87.25 236 SER A O 1
ATOM 1889 N N . LYS A 1 237 ? -8.431 -6.829 0.285 1.00 86.44 237 LYS A N 1
ATOM 1890 C CA . LYS A 1 237 ? -8.458 -7.994 1.162 1.00 86.44 237 LYS A CA 1
ATOM 1891 C C . LYS A 1 237 ? -7.172 -8.787 0.955 1.00 86.44 237 LYS A C 1
ATOM 1893 O O . LYS A 1 237 ? -6.812 -9.051 -0.188 1.00 86.44 237 LYS A O 1
ATOM 1898 N N . LEU A 1 238 ? -6.504 -9.167 2.038 1.00 78.62 238 LEU A N 1
ATOM 1899 C CA . LEU A 1 238 ? -5.367 -10.077 1.988 1.00 78.62 238 LEU A CA 1
ATOM 1900 C C . LEU A 1 238 ? -5.883 -11.509 1.820 1.00 78.62 238 LEU A C 1
ATOM 1902 O O . LEU A 1 238 ? -6.565 -12.024 2.710 1.00 78.62 238 LEU A O 1
ATOM 1906 N N . GLU A 1 239 ? -5.560 -12.130 0.687 1.00 65.19 239 GLU A N 1
ATOM 1907 C CA . GLU A 1 239 ? -5.802 -13.559 0.423 1.00 65.19 239 GLU A CA 1
ATOM 1908 C C . GLU A 1 239 ? -4.714 -14.462 1.033 1.00 65.19 239 GLU A C 1
ATOM 1910 O O . GLU A 1 239 ? -3.513 -14.082 1.080 1.00 65.19 239 GLU A O 1
#

Foldseek 3Di:
DDPVVVVVVVVPDDDDPVVVVVVVVVVVVVCVVVCVVPDDPPPPDPVVVVVVVVVVVVVVVVVVPDDDDPVVVVVVVVVVVVVVVVVVVPPPPCPVVVLVVLLVVLLLPPVVNCVVLVNADWFDWDWDADPQQKIWIWTDRPPWIKIWIARSVVSDTPDIDTFAADDPVLVVLQVVLQCPDPVSVVQVVQPKDWPDKGWDADPVVRDIWIWTWIDHPNKIKTFTADSVVSDTPDIDITD

pLDDT: mean 73.12, std 17.43, range [30.81, 97.56]

Radius of gyration: 29.78 Å; chains: 1; bounding box: 63×55×85 Å

Secondary structure (DSSP, 8-state):
--HHHHHHHHHT----HHHHHHHHHHHHHHHHHTTTTS--------HHHHHHHHHHHHHHHHHTT---TTHHHHHHHHHHHHHHHHHHHHS----HHHHHHHHHHHHHH-HHHHHHHTTPPPEEEEEEE-TTSEEEEEEEETTEEEEEEEETTTTEEEEEEEPPPPPHHHHHHHHHHHHHSHHHHHHHHTT-EEEEEEEEEETTTTEEEEEEEEEETTEEEEEEEETTTTEEEEEEEE-